Protein AF-A0A3D5LFC0-F1 (afdb_monomer_lite)

Radius of gyration: 18.24 Å; chains: 1; bounding box: 42×55×57 Å

pLDDT: mean 97.04, std 3.12, range [63.59, 98.81]

Secondary structure (DSSP, 8-state):
--HHHHHHHHHSS-GGGS-HHHHHHHHHHHHHHHHHTTB---SSS-EEEE-S-------HHHHHHHTT-HHHHHHHHHHTT--HHHHHTTSPPP----SHHHHHHHHHHHHHHHTT--EEEEEE--SS-S-EEEEETTEEEEE------SSSS-EE-S---EEEETTEEEE-EEEEEEEE-TTS-EEEEEEEE-

Foldseek 3Di:
DDLQVLLCVQPVDGLLPDDLQSSLLSLLVVLVVLQVVQADLDDPDEAEAEDQFAQQWQCSQVSCQLQVNNVVVQVVNVVSVHHPVVSSVVAFTQLGHDDPRNHVLNVVLQVCQQVQHRYEYEYARDQFHPFDWDDDPNDTDTHGRGRDDPRHQKDWDPDWDWDDDPPDIDIKTWIWGWRRHRPHGIHIHIHIDD

Sequence (194 aa):
MNLQEIVTKRTGKAISQCSNKELYFSLLEMTKGMAEEKVSNEGKRKLYYISAEFLIGKLLSNNLINLGIYEDVKKLLADNGKSLAEIEEVEPEPSLGNGGLGRLAACFLDSIATLGLNGDGVGLNYHYGLFKQVFENNLQHETPNPWIEKESWLTKTDRAYTIQFGGFNLQSRMYDIDVLGYNNRTTKLHLFDV

Structure (mmCIF, N/CA/C/O backbone):
data_AF-A0A3D5LFC0-F1
#
_entry.id   AF-A0A3D5LFC0-F1
#
loop_
_atom_site.group_PDB
_atom_site.id
_atom_site.type_symbol
_atom_site.label_atom_id
_atom_site.label_alt_id
_atom_site.label_comp_id
_atom_site.label_asym_id
_atom_site.label_entity_id
_atom_site.label_seq_id
_atom_site.pdbx_PDB_ins_code
_atom_site.Cartn_x
_atom_site.Cartn_y
_atom_site.Cartn_z
_atom_site.occupancy
_atom_site.B_iso_or_equiv
_atom_site.auth_seq_id
_atom_site.auth_comp_id
_atom_site.auth_asym_id
_atom_site.auth_atom_id
_atom_site.pdbx_PDB_model_num
ATOM 1 N N . MET A 1 1 ? -11.362 13.660 8.645 1.00 63.59 1 MET A N 1
ATOM 2 C CA . MET A 1 1 ? -12.429 12.630 8.602 1.00 63.59 1 MET A CA 1
ATOM 3 C C . MET A 1 1 ? -12.504 11.919 9.948 1.00 63.59 1 MET A C 1
ATOM 5 O O . MET A 1 1 ? -11.454 11.677 10.525 1.00 63.59 1 MET A O 1
ATOM 9 N N . ASN A 1 2 ? -13.699 11.611 10.461 1.00 87.88 2 ASN A N 1
ATOM 10 C CA . ASN A 1 2 ? -13.881 10.908 11.739 1.00 87.88 2 ASN A CA 1
ATOM 11 C C . ASN A 1 2 ? -14.071 9.395 11.501 1.00 87.88 2 ASN A C 1
ATOM 13 O O . ASN A 1 2 ? -14.992 9.000 10.783 1.00 87.88 2 ASN A O 1
ATOM 17 N N . LEU A 1 3 ? -13.233 8.545 12.110 1.00 93.75 3 LEU A N 1
ATOM 18 C CA . LEU A 1 3 ? -13.311 7.081 11.967 1.00 93.75 3 LEU A CA 1
ATOM 19 C C . LEU A 1 3 ? -14.699 6.532 12.330 1.00 93.75 3 LEU A C 1
ATOM 21 O O . LEU A 1 3 ? -15.207 5.646 11.646 1.00 93.75 3 LEU A O 1
ATOM 25 N N . GLN A 1 4 ? -15.341 7.081 13.365 1.00 93.94 4 GLN A N 1
ATOM 26 C CA . GLN A 1 4 ? -16.667 6.645 13.810 1.00 93.94 4 GLN A CA 1
ATOM 27 C C . GLN A 1 4 ? -17.731 6.835 12.719 1.00 93.94 4 GLN A C 1
ATOM 29 O O . GLN A 1 4 ? -18.586 5.967 12.526 1.00 93.94 4 GLN A O 1
ATOM 34 N N . GLU A 1 5 ? -17.679 7.952 11.991 1.00 95.06 5 GLU A N 1
ATOM 35 C CA . GLU A 1 5 ? -18.613 8.253 10.901 1.00 95.06 5 GLU A CA 1
ATOM 36 C C . GLU A 1 5 ? -18.419 7.283 9.735 1.00 95.06 5 GLU A C 1
ATOM 38 O O . GLU A 1 5 ? -19.396 6.746 9.215 1.00 95.06 5 GLU A O 1
ATOM 43 N N . ILE A 1 6 ? -17.163 7.001 9.371 1.00 96.81 6 ILE A N 1
ATOM 44 C CA . ILE A 1 6 ? -16.824 6.057 8.297 1.00 96.81 6 ILE A CA 1
ATOM 45 C C . ILE A 1 6 ? -17.288 4.647 8.661 1.00 96.81 6 ILE A C 1
ATOM 47 O O . ILE A 1 6 ? -17.971 4.004 7.864 1.00 96.81 6 ILE A O 1
ATOM 51 N N . VAL A 1 7 ? -16.994 4.185 9.879 1.00 97.69 7 VAL A N 1
ATOM 52 C CA . VAL A 1 7 ? -17.436 2.871 10.367 1.00 97.69 7 VAL A CA 1
ATOM 53 C C . VAL A 1 7 ? -18.959 2.768 10.323 1.00 97.69 7 VAL A C 1
ATOM 55 O O . VAL A 1 7 ? -19.495 1.801 9.777 1.00 97.69 7 VAL A O 1
ATOM 58 N N . THR A 1 8 ? -19.664 3.788 10.817 1.00 96.38 8 THR A N 1
ATOM 59 C CA . THR A 1 8 ? -21.134 3.814 10.829 1.00 96.38 8 THR A CA 1
ATOM 60 C C . THR A 1 8 ? -21.696 3.791 9.407 1.00 96.38 8 THR A C 1
ATOM 62 O O . THR A 1 8 ? -22.592 3.005 9.113 1.00 96.38 8 THR A O 1
ATOM 65 N N . LYS A 1 9 ? -21.139 4.592 8.493 1.00 96.94 9 LYS A N 1
ATOM 66 C CA . LYS A 1 9 ? -21.553 4.649 7.084 1.00 96.94 9 LYS A CA 1
ATOM 67 C C . LYS A 1 9 ? -21.328 3.323 6.351 1.00 96.94 9 LYS A C 1
ATOM 69 O O . LYS A 1 9 ? -22.171 2.926 5.553 1.00 96.94 9 LYS A O 1
ATOM 74 N N . ARG A 1 10 ? -20.203 2.647 6.603 1.00 96.12 10 ARG A N 1
ATOM 75 C CA . ARG A 1 10 ? -19.834 1.390 5.929 1.00 96.12 10 ARG A CA 1
ATOM 76 C C . ARG A 1 10 ? -20.586 0.176 6.469 1.00 96.12 10 ARG A C 1
ATOM 78 O O . ARG A 1 10 ? -20.892 -0.734 5.706 1.00 96.12 10 ARG A O 1
ATOM 85 N N . THR A 1 11 ? -20.838 0.136 7.776 1.00 96.69 11 THR A N 1
ATOM 86 C CA . THR A 1 11 ? -21.276 -1.093 8.465 1.00 96.69 11 THR A CA 1
ATOM 87 C C . THR A 1 11 ? -22.640 -0.980 9.138 1.00 96.69 11 THR A C 1
ATOM 89 O O . THR A 1 11 ? -23.257 -2.002 9.430 1.00 96.69 11 THR A O 1
ATOM 92 N N . GLY A 1 12 ? -23.103 0.239 9.429 1.00 97.12 12 GLY A N 1
ATOM 93 C CA . GLY A 1 12 ? -24.270 0.488 10.277 1.00 97.12 12 GLY A CA 1
ATOM 94 C C . GLY A 1 12 ? -24.067 0.141 11.759 1.00 97.12 12 GLY A C 1
ATOM 95 O O . GLY A 1 12 ? -25.042 0.119 12.506 1.00 97.12 12 GLY A O 1
ATOM 96 N N . LYS A 1 13 ? -22.835 -0.154 12.196 1.00 97.12 13 LYS A N 1
ATOM 97 C CA . LYS A 1 13 ? -22.500 -0.605 13.557 1.00 97.12 13 LYS A CA 1
ATOM 98 C C . LYS A 1 13 ? -21.649 0.426 14.300 1.00 97.12 13 LYS A C 1
ATOM 100 O O . LYS A 1 13 ? -20.980 1.258 13.691 1.00 97.12 13 LYS A O 1
ATOM 105 N N . ALA A 1 14 ? -21.615 0.320 15.629 1.00 97.00 14 ALA A N 1
ATOM 106 C CA . ALA A 1 14 ? -20.590 0.985 16.432 1.00 97.00 14 ALA A CA 1
ATOM 107 C C . ALA A 1 14 ? -19.227 0.277 16.287 1.00 97.00 14 ALA A C 1
ATOM 109 O O . ALA A 1 14 ? -19.177 -0.921 15.995 1.00 97.00 14 ALA A O 1
ATOM 110 N N . ILE A 1 15 ? -18.118 0.982 16.560 1.00 97.94 15 ILE A N 1
ATOM 111 C CA . ILE A 1 15 ? -16.754 0.418 16.492 1.00 97.94 15 ILE A CA 1
ATOM 112 C C . ILE A 1 15 ? -16.636 -0.860 17.334 1.00 97.94 15 ILE A C 1
ATOM 114 O O . ILE A 1 15 ? -16.124 -1.871 16.854 1.00 97.94 15 ILE A O 1
ATOM 118 N N . SER A 1 16 ? -17.172 -0.853 18.557 1.00 97.69 16 SER A N 1
ATOM 119 C CA . SER A 1 16 ? -17.132 -1.999 19.477 1.00 97.69 16 SER A CA 1
ATOM 120 C C . SER A 1 16 ? -17.785 -3.272 18.914 1.00 97.69 16 SER A C 1
ATOM 122 O O . SER A 1 16 ? -17.364 -4.386 19.234 1.00 97.69 16 SER A O 1
ATOM 124 N N . GLN A 1 17 ? -18.759 -3.127 18.013 1.00 98.06 17 GLN A N 1
ATOM 125 C CA . GLN A 1 17 ? -19.519 -4.224 17.404 1.00 98.06 17 GLN A CA 1
ATOM 126 C C . GLN A 1 17 ? -18.931 -4.718 16.072 1.00 98.06 17 GLN A C 1
ATOM 128 O O . GLN A 1 17 ? -19.398 -5.721 15.532 1.00 98.06 17 GLN A O 1
ATOM 133 N N . CYS A 1 18 ? -17.931 -4.027 15.522 1.00 98.44 18 CYS A N 1
ATOM 134 C CA . CYS A 1 18 ? -17.315 -4.393 14.250 1.00 98.44 18 CYS A CA 1
ATOM 135 C C . CYS A 1 18 ? -16.276 -5.508 14.416 1.00 98.44 18 CYS A C 1
ATOM 137 O O . CYS A 1 18 ? -15.568 -5.591 15.421 1.00 98.44 18 CYS A O 1
ATOM 139 N N . SER A 1 19 ? -16.146 -6.355 13.402 1.00 98.50 19 SER A N 1
ATOM 140 C CA . SER A 1 19 ? -15.014 -7.271 13.254 1.00 98.50 19 SER A CA 1
ATOM 141 C C . SER A 1 19 ? -13.726 -6.512 12.911 1.00 98.50 19 SER A C 1
ATOM 143 O O . SER A 1 19 ? -13.773 -5.408 12.363 1.00 98.50 19 SER A O 1
ATOM 145 N N . ASN A 1 20 ? -12.564 -7.128 13.153 1.00 98.50 20 ASN A N 1
ATOM 146 C CA . ASN A 1 20 ? -11.274 -6.535 12.777 1.00 98.50 20 ASN A CA 1
ATOM 147 C C . ASN A 1 20 ? -11.197 -6.255 11.268 1.00 98.50 20 ASN A C 1
ATOM 149 O O . ASN A 1 20 ? -10.654 -5.235 10.860 1.00 98.50 20 ASN A O 1
ATOM 153 N N . LYS A 1 21 ? -11.828 -7.099 10.438 1.00 98.06 21 LYS A N 1
ATOM 154 C CA . LYS A 1 21 ? -11.896 -6.909 8.983 1.00 98.06 21 LYS A CA 1
ATOM 155 C C . LYS A 1 21 ? -12.728 -5.692 8.574 1.00 98.06 21 LYS A C 1
ATOM 157 O O . LYS A 1 21 ? -12.312 -4.930 7.707 1.00 98.06 21 LYS A O 1
ATOM 162 N N . GLU A 1 22 ? -13.879 -5.473 9.207 1.00 98.38 22 GLU A N 1
ATOM 163 C CA . GLU A 1 22 ? -14.697 -4.273 8.969 1.00 98.38 22 GLU A CA 1
ATOM 164 C C . GLU A 1 22 ? -13.957 -2.989 9.377 1.00 98.38 22 GLU A C 1
ATOM 166 O O . GLU A 1 22 ? -14.025 -1.977 8.673 1.00 98.38 22 GLU A O 1
ATOM 171 N N . LEU A 1 23 ? -13.215 -3.039 10.487 1.00 98.56 23 LEU A N 1
ATOM 172 C CA . LEU A 1 23 ? -12.410 -1.916 10.963 1.00 98.56 23 LEU A CA 1
ATOM 173 C C . LEU A 1 23 ? -11.201 -1.655 10.063 1.00 98.56 23 LEU A C 1
ATOM 175 O O . LEU A 1 23 ? -10.960 -0.498 9.731 1.00 98.56 23 LEU A O 1
ATOM 179 N N . TYR A 1 24 ? -10.508 -2.698 9.596 1.00 98.62 24 TYR A N 1
ATOM 180 C CA . TYR A 1 24 ? -9.408 -2.577 8.637 1.00 98.62 24 TYR A CA 1
ATOM 181 C C . TYR A 1 24 ? -9.845 -1.812 7.385 1.00 98.62 24 TYR A C 1
ATOM 183 O O . TYR A 1 24 ? -9.229 -0.810 7.032 1.00 98.62 24 TYR A O 1
ATOM 191 N N . PHE A 1 25 ? -10.958 -2.200 6.754 1.00 98.25 25 PHE A N 1
ATOM 192 C CA . PHE A 1 25 ? -11.418 -1.499 5.552 1.00 98.25 25 PHE A CA 1
ATOM 193 C C . PHE A 1 25 ? -11.943 -0.085 5.828 1.00 98.25 25 PHE A C 1
ATOM 195 O O . PHE A 1 25 ? -11.847 0.787 4.966 1.00 98.25 25 PHE A O 1
ATOM 202 N N . SER A 1 26 ? -12.472 0.170 7.027 1.00 98.38 26 SER A N 1
ATOM 203 C CA . SER A 1 26 ? -12.861 1.526 7.434 1.00 98.38 26 SER A CA 1
ATOM 204 C C . SER A 1 26 ? -11.637 2.427 7.626 1.00 98.38 26 SER A C 1
ATOM 206 O O . SER A 1 26 ? -11.642 3.579 7.195 1.00 98.38 26 SER A O 1
ATOM 208 N N . LEU A 1 27 ? -10.563 1.893 8.214 1.00 98.44 27 LEU A N 1
ATOM 209 C CA . LEU A 1 27 ? -9.278 2.578 8.334 1.00 98.44 27 LEU A CA 1
ATOM 210 C C . LEU A 1 27 ? -8.610 2.779 6.972 1.00 98.44 27 LEU A C 1
ATOM 212 O O . LEU A 1 27 ? -8.057 3.849 6.734 1.00 98.44 27 LEU A O 1
ATOM 216 N N . LEU A 1 28 ? -8.696 1.797 6.072 1.00 98.25 28 LEU A N 1
ATOM 217 C CA . LEU A 1 28 ? -8.216 1.904 4.695 1.00 98.25 28 LEU A CA 1
ATOM 218 C C . LEU A 1 28 ? -8.900 3.071 3.968 1.00 98.25 28 LEU A C 1
ATOM 220 O O . LEU A 1 28 ? -8.210 3.926 3.419 1.00 98.25 28 LEU A O 1
ATOM 224 N N . GLU A 1 29 ? -10.238 3.153 4.005 1.00 97.62 29 GLU A N 1
ATOM 225 C CA . GLU A 1 29 ? -10.990 4.264 3.397 1.00 97.62 29 GLU A CA 1
ATOM 226 C C . GLU A 1 29 ? -10.587 5.613 4.000 1.00 97.62 29 GLU A C 1
ATOM 228 O O . GLU A 1 29 ? -10.265 6.545 3.262 1.00 97.62 29 GLU A O 1
ATOM 233 N N . MET A 1 30 ? -10.551 5.707 5.334 1.00 97.94 30 MET A N 1
ATOM 234 C CA . MET A 1 30 ? -10.161 6.932 6.035 1.00 97.94 30 MET A CA 1
ATOM 235 C C . MET A 1 30 ? -8.760 7.393 5.631 1.00 97.94 30 MET A C 1
ATOM 237 O O . MET A 1 30 ? -8.556 8.558 5.293 1.00 97.94 30 MET A O 1
ATOM 241 N N . THR A 1 31 ? -7.802 6.468 5.653 1.00 97.81 31 THR A N 1
ATOM 242 C CA . THR A 1 31 ? -6.393 6.755 5.387 1.00 97.81 31 THR A CA 1
ATOM 243 C C . THR A 1 31 ? -6.192 7.173 3.936 1.00 97.81 31 THR A C 1
ATOM 245 O O . THR A 1 31 ? -5.515 8.168 3.695 1.00 97.81 31 THR A O 1
ATOM 248 N N . LYS A 1 32 ? -6.828 6.491 2.969 1.00 97.69 32 LYS A N 1
ATOM 249 C CA . LYS A 1 32 ? -6.785 6.893 1.551 1.00 97.69 32 LYS A CA 1
ATOM 250 C C . LYS A 1 32 ? -7.410 8.272 1.331 1.00 97.69 32 LYS A C 1
ATOM 252 O O . LYS A 1 32 ? -6.843 9.080 0.605 1.00 97.69 32 LYS A O 1
ATOM 257 N N . GLY A 1 33 ? -8.530 8.574 1.992 1.00 97.00 33 GLY A N 1
ATOM 258 C CA . GLY A 1 33 ? -9.153 9.900 1.927 1.00 97.00 33 GLY A CA 1
ATOM 259 C C . GLY A 1 33 ? -8.219 11.010 2.417 1.00 97.00 33 GLY A C 1
ATOM 260 O O . GLY A 1 33 ? -8.023 12.005 1.726 1.00 97.00 33 GLY A O 1
ATOM 261 N N . MET A 1 34 ? -7.580 10.808 3.572 1.00 97.06 34 MET A N 1
ATOM 262 C CA . MET A 1 34 ? -6.622 11.769 4.136 1.00 97.06 34 MET A CA 1
ATOM 263 C C . MET A 1 34 ? -5.326 11.879 3.320 1.00 97.06 34 MET A C 1
ATOM 265 O O . MET A 1 34 ? -4.736 12.956 3.244 1.00 97.06 34 MET A O 1
ATOM 269 N N . ALA A 1 35 ? -4.873 10.778 2.716 1.00 97.00 35 ALA A N 1
ATOM 270 C CA . ALA A 1 35 ? -3.715 10.771 1.829 1.00 97.00 35 ALA A CA 1
ATOM 271 C C . ALA A 1 35 ? -3.969 11.607 0.570 1.00 97.00 35 ALA A C 1
ATOM 273 O O . ALA A 1 35 ? -3.109 12.406 0.194 1.00 97.00 35 ALA A O 1
ATOM 274 N N . GLU A 1 36 ? -5.148 11.463 -0.042 1.00 95.94 36 GLU A N 1
ATOM 275 C CA . GLU A 1 36 ? -5.529 12.177 -1.263 1.00 95.94 36 GLU A CA 1
ATOM 276 C C . GLU A 1 36 ? -5.590 13.699 -1.049 1.00 95.94 36 GLU A C 1
ATOM 278 O O . GLU A 1 36 ? -5.093 14.455 -1.881 1.00 95.94 36 GLU A O 1
ATOM 283 N N . GLU A 1 37 ? -6.080 14.164 0.107 1.00 95.81 37 GLU A N 1
ATOM 284 C CA . GLU A 1 37 ? -6.080 15.593 0.482 1.00 95.81 37 GLU A CA 1
ATOM 285 C C . GLU A 1 37 ? -4.669 16.213 0.529 1.00 95.81 37 GLU A C 1
ATOM 287 O O . GLU A 1 37 ? -4.514 17.432 0.428 1.00 95.81 37 GLU A O 1
ATOM 292 N N . LYS A 1 38 ? -3.631 15.383 0.683 1.00 96.12 38 LYS A N 1
ATOM 293 C CA . LYS A 1 38 ? -2.222 15.791 0.780 1.00 96.12 38 LYS A CA 1
ATOM 294 C C . LYS A 1 38 ? -1.427 15.556 -0.505 1.00 96.12 38 LYS A C 1
ATOM 296 O O . LYS A 1 38 ? -0.223 15.829 -0.525 1.00 96.12 38 LYS A O 1
ATOM 301 N N . VAL A 1 39 ? -2.050 15.061 -1.575 1.00 95.62 39 VAL A N 1
ATOM 302 C CA . VAL A 1 39 ? -1.365 14.845 -2.856 1.00 95.62 39 VAL A CA 1
ATOM 303 C C . VAL A 1 39 ? -0.905 16.181 -3.432 1.00 95.62 39 VAL A C 1
ATOM 305 O O . VAL A 1 39 ? -1.693 17.103 -3.625 1.00 95.62 39 VAL A O 1
ATOM 308 N N . SER A 1 40 ? 0.388 16.287 -3.743 1.00 91.19 40 SER A N 1
ATOM 309 C CA . SER A 1 40 ? 0.960 17.496 -4.339 1.00 91.19 40 SER A CA 1
ATOM 310 C C . SER A 1 40 ? 1.984 17.162 -5.416 1.00 91.19 40 SER A C 1
ATOM 312 O O . SER A 1 40 ? 2.947 16.437 -5.185 1.00 91.19 40 SER A O 1
ATOM 314 N N . ASN A 1 41 ? 1.798 17.765 -6.593 1.00 86.62 41 ASN A N 1
ATOM 315 C CA . ASN A 1 41 ? 2.745 17.726 -7.711 1.00 86.62 41 ASN A CA 1
ATOM 316 C C . ASN A 1 41 ? 3.552 19.033 -7.831 1.00 86.62 41 ASN A C 1
ATOM 318 O O . ASN A 1 41 ? 4.131 19.314 -8.883 1.00 86.62 41 ASN A O 1
ATOM 322 N N . GLU A 1 42 ? 3.569 19.866 -6.787 1.00 87.69 42 GLU A N 1
ATOM 323 C CA . GLU A 1 42 ? 4.295 21.133 -6.806 1.00 87.69 42 GLU A CA 1
ATOM 324 C C . GLU A 1 42 ? 5.807 20.910 -6.915 1.00 87.69 42 GLU A C 1
ATOM 326 O O . GLU A 1 42 ? 6.413 20.212 -6.100 1.00 87.69 42 GLU A O 1
ATOM 331 N N . GLY A 1 43 ? 6.420 21.543 -7.915 1.00 87.81 43 GLY A N 1
ATOM 332 C CA . GLY A 1 43 ? 7.857 21.514 -8.177 1.00 87.81 43 GLY A CA 1
ATOM 333 C C . GLY A 1 43 ? 8.146 21.475 -9.677 1.00 87.81 43 GLY A C 1
ATOM 334 O O . GLY A 1 43 ? 7.555 20.685 -10.405 1.00 87.81 43 GLY A O 1
ATOM 335 N N . LYS A 1 44 ? 9.073 22.315 -10.158 1.00 88.44 44 LYS A N 1
ATOM 336 C CA . LYS A 1 44 ? 9.347 22.491 -11.601 1.00 88.44 44 LYS A CA 1
ATOM 337 C C . LYS A 1 44 ? 9.887 21.231 -12.295 1.00 88.44 44 LYS A C 1
ATOM 339 O O . LYS A 1 44 ? 9.697 21.065 -13.497 1.00 88.44 44 LYS A O 1
ATOM 344 N N . ARG A 1 45 ? 10.604 20.374 -11.567 1.00 94.81 45 ARG A N 1
ATOM 345 C CA . ARG A 1 45 ? 11.192 19.130 -12.077 1.00 94.81 45 ARG A CA 1
ATOM 346 C C . ARG A 1 45 ? 10.667 17.972 -11.245 1.00 94.81 45 ARG A C 1
ATOM 348 O O . ARG A 1 45 ? 10.798 18.010 -10.026 1.00 94.81 45 ARG A O 1
ATOM 355 N N . LYS A 1 46 ? 10.122 16.963 -11.921 1.00 96.56 46 LYS A N 1
ATOM 356 C CA . LYS A 1 46 ? 9.637 15.736 -11.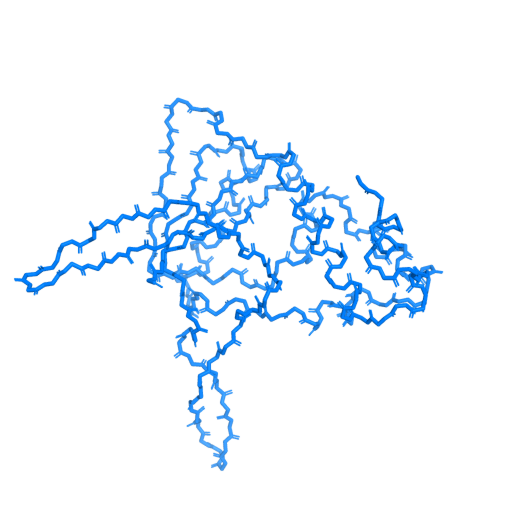297 1.00 96.56 46 LYS A CA 1
ATOM 357 C C . LYS A 1 46 ? 10.685 14.631 -11.402 1.00 96.56 46 LYS A C 1
ATOM 359 O O . LYS A 1 46 ? 11.237 14.409 -12.480 1.00 96.56 46 LYS A O 1
ATOM 364 N N . LEU A 1 47 ? 10.974 13.984 -10.280 1.00 96.69 47 LEU A N 1
ATOM 365 C CA . LEU A 1 47 ? 11.798 12.782 -10.205 1.00 96.69 47 LEU A CA 1
ATOM 366 C C . LEU A 1 47 ? 10.926 11.553 -10.495 1.00 96.69 47 LEU A C 1
ATOM 368 O O . LEU A 1 47 ? 9.821 11.445 -9.975 1.00 96.69 47 LEU A O 1
ATOM 372 N N . TYR A 1 48 ? 11.442 10.620 -11.289 1.00 98.12 48 TYR A N 1
ATOM 373 C CA . TYR A 1 48 ? 10.832 9.305 -11.477 1.00 98.12 48 TYR A CA 1
ATOM 374 C C . TYR A 1 48 ? 11.847 8.247 -11.059 1.00 98.12 48 TYR A C 1
ATOM 376 O O . TYR A 1 48 ? 12.871 8.076 -11.723 1.00 98.12 48 TYR A O 1
ATOM 384 N N . TYR A 1 49 ? 11.586 7.574 -9.939 1.00 98.50 49 TYR A N 1
ATOM 385 C CA . TYR A 1 49 ? 12.419 6.481 -9.452 1.00 98.50 49 TYR A CA 1
ATOM 386 C C . TYR A 1 49 ? 11.888 5.157 -10.000 1.00 98.50 49 TYR A C 1
ATOM 388 O O . TYR A 1 49 ? 10.871 4.643 -9.538 1.00 98.50 49 TYR A O 1
ATOM 396 N N . ILE A 1 50 ? 12.564 4.622 -11.013 1.00 98.75 50 ILE A N 1
ATOM 397 C CA . ILE A 1 50 ? 12.159 3.383 -11.679 1.00 98.75 50 ILE A CA 1
ATOM 398 C C . ILE A 1 50 ? 12.910 2.218 -11.035 1.00 98.75 50 ILE A C 1
ATOM 400 O O . ILE A 1 50 ? 14.141 2.208 -11.033 1.00 98.75 50 ILE A O 1
ATOM 404 N N . SER A 1 51 ? 12.177 1.235 -10.514 1.00 98.62 51 SER A N 1
ATOM 405 C CA . SER A 1 51 ? 12.747 0.014 -9.937 1.00 98.62 51 SER A CA 1
ATOM 406 C C . SER A 1 51 ? 11.968 -1.213 -10.391 1.00 98.62 51 SER A C 1
ATOM 408 O O . SER A 1 51 ? 10.753 -1.164 -10.581 1.00 98.62 51 SER A O 1
ATOM 410 N N . ALA A 1 52 ? 12.674 -2.334 -10.536 1.00 98.12 52 ALA A N 1
ATOM 411 C CA . ALA A 1 52 ? 12.054 -3.626 -10.805 1.00 98.12 52 ALA A CA 1
ATOM 412 C C . ALA A 1 52 ? 11.336 -4.198 -9.572 1.00 98.12 52 ALA A C 1
ATOM 414 O O . ALA A 1 52 ? 10.503 -5.081 -9.729 1.00 98.12 52 ALA A O 1
ATOM 415 N N . GLU A 1 53 ? 11.637 -3.710 -8.367 1.00 97.75 53 GLU A N 1
ATOM 416 C CA . GLU A 1 53 ? 11.020 -4.154 -7.115 1.00 97.75 53 GLU A CA 1
ATOM 417 C C . GLU A 1 53 ? 10.847 -3.006 -6.110 1.00 97.75 53 GLU A C 1
ATOM 419 O O . GLU A 1 53 ? 11.662 -2.081 -6.055 1.00 97.75 53 GLU A O 1
ATOM 424 N N . PHE A 1 54 ? 9.803 -3.104 -5.285 1.00 98.62 54 PHE A N 1
ATOM 425 C CA . PHE A 1 54 ? 9.510 -2.217 -4.159 1.00 98.62 54 PHE A CA 1
ATOM 426 C C . PHE A 1 54 ? 9.028 -3.047 -2.962 1.00 98.62 54 PHE A C 1
ATOM 428 O O . PHE A 1 54 ? 7.873 -3.457 -2.899 1.00 98.62 54 PHE A O 1
ATOM 435 N N . LEU A 1 55 ? 9.901 -3.282 -1.982 1.00 98.00 55 LEU A N 1
ATOM 436 C CA . LEU A 1 55 ? 9.555 -4.023 -0.764 1.00 98.00 55 LEU A CA 1
ATOM 437 C C . LEU A 1 55 ? 8.955 -3.061 0.272 1.00 98.00 55 LEU A C 1
ATOM 439 O O . LEU A 1 55 ? 9.631 -2.636 1.213 1.00 98.00 55 LEU A O 1
ATOM 443 N N . ILE A 1 56 ? 7.704 -2.651 0.043 1.00 96.94 56 ILE A N 1
ATOM 444 C CA . ILE A 1 56 ? 7.042 -1.580 0.808 1.00 96.94 56 ILE A CA 1
ATOM 445 C C . ILE A 1 56 ? 6.545 -2.023 2.190 1.00 96.94 56 ILE A C 1
ATOM 447 O O . ILE A 1 56 ? 6.593 -1.217 3.119 1.00 96.94 56 ILE A O 1
ATOM 451 N N . GLY A 1 57 ? 6.198 -3.303 2.364 1.00 96.50 57 GLY A N 1
ATOM 452 C CA . GLY A 1 57 ? 5.618 -3.828 3.604 1.00 96.50 57 GLY A CA 1
ATOM 453 C C . GLY A 1 57 ? 4.151 -3.421 3.796 1.00 96.50 57 GLY A C 1
ATOM 454 O O . GLY A 1 57 ? 3.570 -2.748 2.942 1.00 96.50 57 GLY A O 1
ATOM 455 N N . LYS A 1 58 ? 3.545 -3.828 4.921 1.00 97.88 58 LYS A N 1
ATOM 456 C CA . LYS A 1 58 ? 2.213 -3.349 5.335 1.00 97.88 58 LYS A CA 1
ATOM 457 C C . LYS A 1 58 ? 2.213 -1.818 5.455 1.00 97.88 58 LYS A C 1
ATOM 459 O O . LYS A 1 58 ? 3.173 -1.223 5.946 1.00 97.88 58 LYS A O 1
ATOM 464 N N . LEU A 1 59 ? 1.134 -1.180 5.015 1.00 98.31 59 LEU A N 1
ATOM 465 C CA . LEU A 1 59 ? 1.037 0.268 4.856 1.00 98.31 59 LEU A CA 1
ATOM 466 C C . LEU A 1 59 ? 0.181 0.941 5.930 1.00 98.31 59 LEU A C 1
ATOM 468 O O . LEU A 1 59 ? 0.392 2.127 6.175 1.00 98.31 59 LEU A O 1
ATOM 472 N N . LEU A 1 60 ? -0.755 0.241 6.589 1.00 98.50 60 LEU A N 1
ATOM 473 C CA . LEU A 1 60 ? -1.704 0.880 7.511 1.00 98.50 60 LEU A CA 1
ATOM 474 C C . LEU A 1 60 ? -0.997 1.675 8.613 1.00 98.50 60 LEU A C 1
ATOM 476 O O . LEU A 1 60 ? -1.199 2.884 8.725 1.00 98.50 60 LEU A O 1
ATOM 480 N N . SER A 1 61 ? -0.143 1.023 9.402 1.00 98.06 61 SER A N 1
ATOM 481 C CA . SER A 1 61 ? 0.552 1.664 10.524 1.00 98.06 61 SER A CA 1
ATOM 482 C C . SER A 1 61 ? 1.453 2.796 10.046 1.00 98.06 61 SER A C 1
ATOM 484 O O . SER A 1 61 ? 1.417 3.889 10.606 1.00 98.06 61 SER A O 1
ATOM 486 N N . ASN A 1 62 ? 2.217 2.554 8.975 1.00 98.19 62 ASN A N 1
ATOM 487 C CA . ASN A 1 62 ? 3.126 3.542 8.402 1.00 98.19 62 ASN A CA 1
ATOM 488 C C . ASN A 1 62 ? 2.370 4.803 7.964 1.00 98.19 62 ASN A C 1
ATOM 490 O O . ASN A 1 62 ? 2.768 5.920 8.286 1.00 98.19 62 ASN A O 1
ATOM 494 N N . ASN A 1 63 ? 1.229 4.629 7.302 1.00 98.50 63 ASN A N 1
ATOM 495 C CA . ASN A 1 63 ? 0.412 5.739 6.835 1.00 98.50 63 ASN A CA 1
ATOM 496 C C . ASN A 1 63 ? -0.239 6.496 7.998 1.00 98.50 63 ASN A C 1
ATOM 498 O O . ASN A 1 63 ? -0.219 7.723 8.004 1.00 98.50 63 ASN A O 1
ATOM 502 N N . LEU A 1 64 ? -0.760 5.799 9.013 1.00 98.44 64 LEU A N 1
ATOM 503 C CA . LEU A 1 64 ? -1.295 6.441 10.219 1.00 98.44 64 LEU A CA 1
ATOM 504 C C . LEU A 1 64 ? -0.220 7.253 10.966 1.00 98.44 64 LEU A C 1
ATOM 506 O O . LEU A 1 64 ? -0.515 8.339 11.469 1.00 98.44 64 LEU A O 1
ATOM 510 N N . ILE A 1 65 ? 1.021 6.753 11.017 1.00 98.50 65 ILE A N 1
ATOM 511 C CA . ILE A 1 65 ? 2.175 7.461 11.594 1.00 98.50 65 ILE A CA 1
ATOM 512 C C . ILE A 1 65 ? 2.515 8.698 10.760 1.00 98.50 65 ILE A C 1
ATOM 514 O O . ILE A 1 65 ? 2.625 9.789 11.315 1.00 98.50 65 ILE A O 1
ATOM 518 N N . ASN A 1 66 ? 2.621 8.562 9.436 1.00 98.38 66 ASN A N 1
ATOM 519 C CA . ASN A 1 66 ? 2.959 9.678 8.549 1.00 98.38 66 ASN A CA 1
ATOM 520 C C . ASN A 1 66 ? 1.857 10.751 8.492 1.00 98.38 66 ASN A C 1
ATOM 522 O O . ASN A 1 66 ? 2.156 11.924 8.276 1.00 98.38 66 ASN A O 1
ATOM 526 N N . LEU A 1 67 ? 0.602 10.384 8.764 1.00 97.56 67 LEU A N 1
ATOM 527 C CA . LEU A 1 67 ? -0.508 11.322 8.969 1.00 97.56 67 LEU A CA 1
ATOM 528 C C . LEU A 1 67 ? -0.532 11.962 10.366 1.00 97.56 67 LEU A C 1
ATOM 530 O O . LEU A 1 67 ? -1.301 12.898 10.573 1.00 97.56 67 LEU A O 1
ATOM 534 N N . GLY A 1 68 ? 0.258 11.460 11.318 1.00 97.31 68 GLY A N 1
ATOM 535 C CA . GLY A 1 68 ? 0.288 11.951 12.696 1.00 97.31 68 GLY A CA 1
ATOM 536 C C . GLY A 1 68 ? -0.914 11.535 13.551 1.00 97.31 68 GLY A C 1
ATOM 537 O O . GLY A 1 68 ? -1.160 12.160 14.575 1.00 97.31 68 GLY A O 1
ATOM 538 N N . ILE A 1 69 ? -1.662 10.498 13.154 1.00 97.12 69 ILE A N 1
ATOM 539 C CA . ILE A 1 69 ? -2.925 10.083 13.804 1.00 97.12 69 ILE A CA 1
ATOM 540 C C . ILE A 1 69 ? -2.878 8.677 14.419 1.00 97.12 69 ILE A C 1
ATOM 542 O O . ILE A 1 69 ? -3.897 8.179 14.895 1.00 97.12 69 ILE A O 1
ATOM 546 N N . TYR A 1 70 ? -1.720 8.010 14.394 1.00 98.25 70 TYR A N 1
ATOM 547 C CA . TYR A 1 70 ? -1.576 6.634 14.882 1.00 98.25 70 TYR A CA 1
ATOM 548 C C . TYR A 1 70 ? -2.051 6.467 16.333 1.00 98.25 70 TYR A C 1
ATOM 550 O O . TYR A 1 70 ? -2.882 5.602 16.611 1.00 98.25 70 TYR A O 1
ATOM 558 N N . GLU A 1 71 ? -1.581 7.322 17.246 1.00 98.12 71 GLU A N 1
ATOM 559 C CA . GLU A 1 71 ? -1.943 7.233 18.667 1.00 98.12 71 GLU A CA 1
ATOM 560 C C . GLU A 1 71 ? -3.422 7.563 18.917 1.00 98.12 71 GLU A C 1
ATOM 562 O O . GLU A 1 71 ? -4.073 6.886 19.714 1.00 98.12 71 GLU A O 1
ATOM 567 N N . ASP A 1 72 ? -3.991 8.528 18.187 1.00 97.44 72 ASP A N 1
ATOM 568 C CA . ASP A 1 72 ? -5.411 8.884 18.299 1.00 97.44 72 ASP A CA 1
ATOM 569 C C . ASP A 1 72 ? -6.316 7.728 17.859 1.00 97.44 72 ASP A C 1
ATOM 571 O O . ASP A 1 72 ? -7.269 7.365 18.555 1.00 97.44 72 ASP A O 1
ATOM 575 N N . VAL A 1 73 ? -5.990 7.102 16.724 1.00 98.19 73 VAL A N 1
ATOM 576 C CA . VAL A 1 73 ? -6.711 5.933 16.203 1.00 98.19 73 VAL A CA 1
ATOM 577 C C . VAL A 1 73 ? -6.581 4.751 17.156 1.00 98.19 73 VAL A C 1
ATOM 579 O O . VAL A 1 73 ? -7.581 4.114 17.492 1.00 98.19 73 VAL A O 1
ATOM 582 N N . LYS A 1 74 ? -5.364 4.471 17.632 1.00 98.50 74 LYS A N 1
ATOM 583 C CA . LYS A 1 74 ? -5.096 3.393 18.586 1.00 98.50 74 LYS A CA 1
ATOM 584 C C . LYS A 1 74 ? -5.889 3.579 19.877 1.00 98.50 74 LYS A C 1
ATOM 586 O O . LYS A 1 74 ? -6.513 2.626 20.342 1.00 98.50 74 LYS A O 1
ATOM 591 N N . LYS A 1 75 ? -5.915 4.798 20.425 1.00 98.38 75 LYS A N 1
ATOM 592 C CA . LYS A 1 75 ? -6.694 5.131 21.621 1.00 98.38 75 LYS A CA 1
ATOM 593 C C . LYS A 1 75 ? -8.194 4.963 21.380 1.00 98.38 75 LYS A C 1
ATOM 595 O O . LYS A 1 75 ? -8.855 4.309 22.178 1.00 98.38 75 LYS A O 1
ATOM 600 N N . LEU A 1 76 ? -8.727 5.493 20.278 1.00 97.94 76 LEU A N 1
ATOM 601 C CA . LEU A 1 76 ? -10.150 5.374 19.943 1.00 97.94 76 LEU A CA 1
ATOM 602 C C . LEU A 1 76 ? -10.594 3.908 19.824 1.00 97.94 76 LEU A C 1
ATOM 604 O O . LEU A 1 76 ? -11.665 3.539 20.308 1.00 97.94 76 LEU A O 1
ATOM 608 N N . LEU A 1 77 ? -9.776 3.068 19.190 1.00 98.44 77 LEU A N 1
ATOM 609 C CA . LEU A 1 77 ? -10.036 1.634 19.077 1.00 98.44 77 LEU A CA 1
ATOM 610 C C . LEU A 1 77 ? -9.998 0.956 20.453 1.00 98.44 77 LEU A C 1
ATOM 612 O O . LEU A 1 77 ? -10.925 0.214 20.783 1.00 98.44 77 LEU A O 1
ATOM 616 N N . ALA A 1 78 ? -8.997 1.265 21.282 1.00 98.44 78 ALA A N 1
ATOM 617 C CA . ALA A 1 78 ? -8.874 0.722 22.635 1.00 98.44 78 ALA A CA 1
ATOM 618 C C . ALA A 1 78 ? -10.055 1.115 23.538 1.00 98.44 78 ALA A C 1
ATOM 620 O O . ALA A 1 78 ? -10.612 0.254 24.219 1.00 98.44 78 ALA A O 1
ATOM 621 N N . ASP A 1 79 ? -10.508 2.372 23.470 1.00 98.25 79 ASP A N 1
ATOM 622 C CA . ASP A 1 79 ? -11.694 2.873 24.183 1.00 98.25 79 ASP A CA 1
ATOM 623 C C . ASP A 1 79 ? -12.982 2.119 23.772 1.00 98.25 79 ASP A C 1
ATOM 625 O O . ASP A 1 79 ? -13.964 2.094 24.512 1.00 98.25 79 ASP A O 1
ATOM 629 N N . ASN A 1 80 ? -12.973 1.453 22.610 1.00 98.06 80 ASN A N 1
ATOM 630 C CA . ASN A 1 80 ? -14.054 0.606 22.100 1.00 98.06 80 ASN A CA 1
ATOM 631 C C . ASN A 1 80 ? -13.763 -0.905 22.219 1.00 98.06 80 ASN A C 1
ATOM 633 O O . ASN A 1 80 ? -14.468 -1.717 21.611 1.00 98.06 80 ASN A O 1
ATOM 637 N N . GLY A 1 81 ? -12.738 -1.299 22.981 1.00 98.19 81 GLY A N 1
ATOM 638 C CA . GLY A 1 81 ? -12.368 -2.700 23.194 1.00 98.19 81 GLY A CA 1
ATOM 639 C C . GLY A 1 81 ? -11.762 -3.382 21.963 1.00 98.19 81 GLY A C 1
ATOM 640 O O . GLY A 1 81 ? -11.951 -4.583 21.778 1.00 98.19 81 GLY A O 1
ATOM 641 N N . LYS A 1 82 ? -11.081 -2.627 21.092 1.00 98.50 82 LYS A N 1
ATOM 642 C CA . LYS A 1 82 ? -10.418 -3.126 19.878 1.00 98.50 82 LYS A CA 1
ATOM 643 C C . LYS A 1 82 ? -8.910 -2.899 19.939 1.00 98.50 82 LYS A C 1
ATOM 645 O O . LYS A 1 82 ? -8.447 -1.871 20.423 1.00 98.50 82 LYS A O 1
ATOM 650 N N . SER A 1 83 ? -8.150 -3.847 19.397 1.00 98.44 83 SER A N 1
ATOM 651 C CA . SER A 1 83 ? -6.694 -3.757 19.270 1.00 98.44 83 SER A CA 1
ATOM 652 C C . SER A 1 83 ? -6.314 -3.348 17.849 1.00 98.44 83 SER A C 1
ATOM 654 O O . SER A 1 83 ? -6.635 -4.061 16.901 1.00 98.44 83 SER A O 1
ATOM 656 N N . LEU A 1 84 ? -5.605 -2.223 17.691 1.00 98.50 84 LEU A N 1
ATOM 657 C CA . LEU A 1 84 ? -5.075 -1.821 16.382 1.00 98.50 84 LEU A CA 1
ATOM 658 C C . LEU A 1 84 ? -4.116 -2.884 15.820 1.00 98.50 84 LEU A C 1
ATOM 660 O O . LEU A 1 84 ? -4.211 -3.205 14.643 1.00 98.50 84 LEU A O 1
ATOM 664 N N . ALA A 1 85 ? -3.295 -3.507 16.671 1.00 98.19 85 ALA A N 1
ATOM 665 C CA . ALA A 1 85 ? -2.369 -4.562 16.260 1.00 98.19 85 ALA A CA 1
ATOM 666 C C . ALA A 1 85 ? -3.088 -5.784 15.663 1.00 98.19 85 ALA A C 1
ATOM 668 O O . ALA A 1 85 ? -2.665 -6.330 14.653 1.00 98.19 85 ALA A O 1
ATOM 669 N N . GLU A 1 86 ? -4.226 -6.193 16.231 1.00 98.44 86 GLU A N 1
ATOM 670 C CA . GLU A 1 86 ? -5.009 -7.301 15.662 1.00 98.44 86 GLU A CA 1
ATOM 671 C C . GLU A 1 86 ? -5.707 -6.926 14.347 1.00 98.44 86 GLU A C 1
ATOM 673 O O . GLU A 1 86 ? -6.024 -7.796 13.536 1.00 98.44 86 GLU A O 1
ATOM 678 N N . ILE A 1 87 ? -5.986 -5.637 14.138 1.00 98.62 87 ILE A N 1
ATOM 679 C CA . ILE A 1 87 ? -6.563 -5.121 12.893 1.00 98.62 87 ILE A CA 1
ATOM 680 C C . ILE A 1 87 ? -5.489 -5.046 11.798 1.00 98.62 87 ILE A C 1
ATOM 682 O O . ILE A 1 87 ? -5.775 -5.377 10.651 1.00 98.62 87 ILE A O 1
ATOM 686 N N . GLU A 1 88 ? -4.253 -4.683 12.147 1.00 98.00 88 GLU A N 1
ATOM 687 C CA . GLU A 1 88 ? -3.084 -4.690 11.251 1.00 98.00 88 GLU A CA 1
ATOM 688 C C . GLU A 1 88 ? -2.761 -6.100 10.719 1.00 98.00 88 GLU A C 1
ATOM 690 O O . GLU A 1 88 ? -2.241 -6.253 9.613 1.00 98.00 88 GLU A O 1
ATOM 695 N N . GLU A 1 89 ? -3.121 -7.159 11.449 1.00 97.75 89 GLU A N 1
ATOM 696 C CA . GLU A 1 89 ? -2.981 -8.546 10.979 1.00 97.75 89 GLU A CA 1
ATOM 697 C C . GLU A 1 89 ? -3.974 -8.947 9.882 1.00 97.75 89 GLU A C 1
ATOM 699 O O . GLU A 1 89 ? -3.779 -9.964 9.219 1.00 97.75 89 GLU A O 1
ATOM 704 N N . VAL A 1 90 ? -5.008 -8.141 9.629 1.00 97.94 90 VAL A N 1
ATOM 705 C CA . VAL A 1 90 ? -5.902 -8.345 8.479 1.00 97.94 90 VAL A CA 1
ATOM 706 C C . VAL A 1 90 ? -5.232 -7.927 7.168 1.00 97.94 90 VAL A C 1
ATOM 708 O O . VAL A 1 90 ? -5.593 -8.441 6.110 1.00 97.94 90 VAL A O 1
ATOM 711 N N . GLU A 1 91 ? -4.283 -6.991 7.219 1.00 97.75 91 GLU A N 1
ATOM 712 C CA . GLU A 1 91 ? -3.646 -6.435 6.031 1.00 97.75 91 GL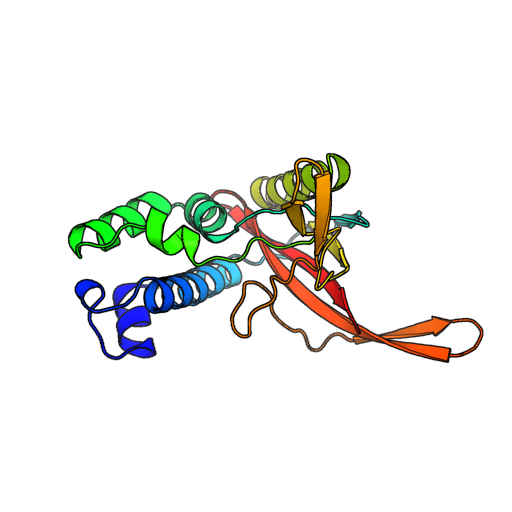U A CA 1
ATOM 713 C C . GLU A 1 91 ? -2.730 -7.463 5.345 1.00 97.75 91 GLU A C 1
ATOM 715 O O . GLU A 1 91 ? -1.753 -7.911 5.957 1.00 97.75 91 GLU A O 1
ATOM 720 N N . PRO A 1 92 ? -2.972 -7.801 4.064 1.00 95.19 92 PRO A N 1
ATOM 721 C CA . PRO A 1 92 ? -2.010 -8.570 3.291 1.00 95.19 92 PRO A CA 1
ATOM 722 C C . PRO A 1 92 ? -0.792 -7.700 2.965 1.00 95.19 92 PRO A C 1
ATOM 724 O O . PRO A 1 92 ? -0.924 -6.576 2.478 1.00 95.19 92 PRO A O 1
ATOM 727 N N . GLU A 1 93 ? 0.408 -8.227 3.200 1.00 96.44 93 GLU A N 1
ATOM 728 C CA . GLU A 1 93 ? 1.638 -7.522 2.841 1.00 96.44 93 GLU A CA 1
ATOM 729 C C . GLU A 1 93 ? 1.836 -7.509 1.311 1.00 96.44 93 GLU A C 1
ATOM 731 O O . GLU A 1 93 ? 1.845 -8.578 0.687 1.00 96.44 93 GLU A O 1
ATOM 736 N N . PRO A 1 94 ? 2.032 -6.332 0.681 1.00 97.56 94 PRO A N 1
ATOM 737 C CA . PRO A 1 94 ? 2.274 -6.244 -0.751 1.00 97.56 94 PRO A CA 1
ATOM 738 C C . PRO A 1 94 ? 3.516 -7.014 -1.195 1.00 97.56 94 PRO A C 1
ATOM 740 O O . PRO A 1 94 ? 4.648 -6.674 -0.847 1.00 97.56 94 PRO A O 1
ATOM 743 N N . SER A 1 95 ? 3.314 -8.023 -2.041 1.00 97.50 95 SER A N 1
ATOM 744 C CA . SER A 1 95 ? 4.393 -8.870 -2.559 1.00 97.50 95 SER A CA 1
ATOM 745 C C . SER A 1 95 ? 5.049 -8.236 -3.790 1.00 97.50 95 SER A C 1
ATOM 747 O O . SER A 1 95 ? 4.996 -8.774 -4.892 1.00 97.50 95 SER A O 1
ATOM 749 N N . LEU A 1 96 ? 5.631 -7.050 -3.600 1.00 97.75 96 LEU A N 1
ATOM 750 C CA . LEU A 1 96 ? 6.157 -6.184 -4.665 1.00 97.75 96 LEU A CA 1
ATOM 751 C C . LEU A 1 96 ? 7.691 -6.111 -4.718 1.00 97.75 96 LEU A C 1
ATOM 753 O O . LEU A 1 96 ? 8.253 -5.471 -5.609 1.00 97.75 96 LEU A O 1
ATOM 757 N N . GLY A 1 97 ? 8.384 -6.766 -3.789 1.00 96.00 97 GLY A N 1
ATOM 758 C CA . GLY A 1 97 ? 9.837 -6.854 -3.797 1.00 96.00 97 GLY A CA 1
ATOM 759 C C . GLY A 1 97 ? 10.365 -8.068 -3.055 1.00 96.00 97 GLY A C 1
ATOM 760 O O . GLY A 1 97 ? 9.596 -8.870 -2.533 1.00 96.00 97 GLY A O 1
ATOM 761 N N . ASN A 1 98 ? 11.685 -8.209 -3.054 1.00 94.00 98 ASN A N 1
ATOM 762 C CA . ASN A 1 98 ? 12.381 -9.365 -2.507 1.00 94.00 98 ASN A CA 1
ATOM 763 C C . ASN A 1 98 ? 13.454 -8.939 -1.502 1.00 94.00 98 ASN A C 1
ATOM 765 O O . ASN A 1 98 ? 13.445 -9.364 -0.351 1.00 94.00 98 ASN A O 1
ATOM 769 N N . GLY A 1 99 ? 14.387 -8.089 -1.937 1.00 94.06 99 GLY A N 1
ATOM 770 C CA . GLY A 1 99 ? 15.633 -7.868 -1.210 1.00 94.06 99 GLY A CA 1
ATOM 771 C C . GLY A 1 99 ? 15.945 -6.409 -0.901 1.00 94.06 99 GLY A C 1
ATOM 772 O O . GLY A 1 99 ? 15.086 -5.525 -0.875 1.00 94.06 99 GLY A O 1
ATOM 773 N N . GLY A 1 100 ? 17.237 -6.153 -0.681 1.00 96.38 100 GLY A N 1
ATOM 774 C CA . GLY A 1 100 ? 17.748 -4.829 -0.327 1.00 96.38 100 GLY A CA 1
ATOM 775 C C . GLY A 1 100 ? 17.486 -3.759 -1.389 1.00 96.38 100 GLY A C 1
ATOM 776 O O . GLY A 1 100 ? 17.264 -2.610 -1.026 1.00 96.38 100 GLY A O 1
ATOM 777 N N . LEU A 1 101 ? 17.443 -4.123 -2.677 1.00 97.12 101 LEU A N 1
ATOM 778 C CA . LEU A 1 101 ? 17.079 -3.191 -3.749 1.00 97.12 101 LEU A CA 1
ATOM 779 C C . LEU A 1 101 ? 15.639 -2.695 -3.571 1.00 97.12 101 LEU A C 1
ATOM 781 O O . LEU A 1 101 ? 15.409 -1.487 -3.528 1.00 97.12 101 LEU A O 1
ATOM 785 N N . GLY A 1 102 ? 14.686 -3.615 -3.394 1.00 97.62 102 GLY A N 1
ATOM 786 C CA . GLY A 1 102 ? 13.286 -3.269 -3.178 1.00 97.62 102 GLY A CA 1
ATOM 787 C C . GLY A 1 102 ? 13.075 -2.461 -1.902 1.00 97.62 102 GLY A C 1
ATOM 788 O O . GLY A 1 102 ? 12.291 -1.510 -1.904 1.00 97.62 102 GLY A O 1
ATOM 789 N N . ARG A 1 103 ? 13.788 -2.791 -0.817 1.00 98.25 103 ARG A N 1
ATOM 790 C CA . ARG A 1 103 ? 13.675 -2.039 0.440 1.00 98.25 103 ARG A CA 1
ATOM 791 C C . ARG A 1 103 ? 14.311 -0.654 0.346 1.00 98.25 103 ARG A C 1
ATOM 793 O O . ARG A 1 103 ? 13.749 0.297 0.881 1.00 98.25 103 ARG A O 1
ATOM 800 N N . LEU A 1 104 ? 15.432 -0.513 -0.362 1.00 98.31 104 LEU A N 1
ATOM 801 C CA . LEU A 1 104 ? 16.047 0.787 -0.626 1.00 98.31 104 LEU A CA 1
ATOM 802 C C . LEU A 1 104 ? 15.115 1.677 -1.457 1.00 98.31 104 LEU A C 1
ATOM 804 O O . LEU A 1 104 ? 14.925 2.840 -1.110 1.00 98.31 104 LEU A O 1
ATOM 808 N N . ALA A 1 105 ? 14.489 1.118 -2.497 1.00 98.44 105 ALA A N 1
ATOM 809 C CA . ALA A 1 105 ? 13.508 1.819 -3.320 1.00 98.44 105 ALA A CA 1
ATOM 810 C C . ALA A 1 105 ? 12.317 2.319 -2.482 1.00 98.44 105 ALA A C 1
ATOM 812 O O . ALA A 1 105 ? 11.936 3.484 -2.587 1.00 98.44 105 ALA A O 1
ATOM 813 N N . ALA A 1 106 ? 11.781 1.474 -1.593 1.00 98.06 106 ALA A N 1
ATOM 814 C CA . ALA A 1 106 ? 10.715 1.856 -0.668 1.00 98.06 106 ALA A CA 1
ATOM 815 C C . ALA A 1 106 ? 11.142 2.993 0.283 1.00 98.06 106 ALA A C 1
ATOM 817 O O . ALA A 1 106 ? 10.446 4.001 0.387 1.00 98.06 106 ALA A O 1
ATOM 818 N N . CYS A 1 107 ? 12.311 2.877 0.924 1.00 98.25 107 CYS A N 1
ATOM 819 C CA . CYS A 1 107 ? 12.829 3.913 1.826 1.00 98.25 107 CYS A CA 1
ATOM 820 C C . CYS A 1 107 ? 13.112 5.244 1.107 1.00 98.25 107 CYS A C 1
ATOM 822 O O . CYS A 1 107 ? 12.920 6.315 1.685 1.00 98.25 107 CYS A O 1
ATOM 824 N N . PHE A 1 108 ? 13.557 5.202 -0.152 1.00 98.38 108 PHE A N 1
ATOM 825 C CA . PHE A 1 108 ? 13.743 6.407 -0.959 1.00 98.38 108 PHE A CA 1
ATOM 826 C C . PHE A 1 108 ? 12.421 7.094 -1.286 1.00 98.38 108 PHE A C 1
ATOM 828 O O . PHE A 1 108 ? 12.360 8.315 -1.176 1.00 98.38 108 PHE A O 1
ATOM 835 N N . LEU A 1 109 ? 11.366 6.352 -1.637 1.00 97.75 109 LEU A N 1
ATOM 836 C CA . LEU A 1 109 ? 10.054 6.956 -1.881 1.00 97.75 109 LEU A CA 1
ATOM 837 C C . LEU A 1 109 ? 9.465 7.601 -0.623 1.00 97.75 109 LEU A C 1
ATOM 839 O O . LEU A 1 109 ? 8.989 8.732 -0.700 1.00 97.75 109 LEU A O 1
ATOM 843 N N . ASP A 1 110 ? 9.565 6.936 0.530 1.00 98.12 110 ASP A N 1
ATOM 844 C CA . ASP A 1 110 ? 9.156 7.521 1.813 1.00 98.12 110 ASP A CA 1
ATOM 845 C C . ASP A 1 110 ? 9.934 8.818 2.111 1.00 98.12 110 ASP A C 1
ATOM 847 O O . ASP A 1 110 ? 9.345 9.853 2.427 1.00 98.12 110 ASP A O 1
ATOM 851 N N . SER A 1 111 ? 11.253 8.816 1.887 1.00 98.06 111 SER A N 1
ATOM 852 C CA . SER A 1 111 ? 12.098 10.006 2.067 1.00 98.06 111 SER A CA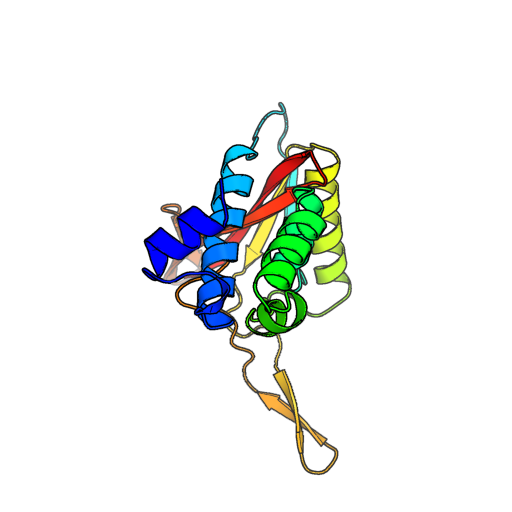 1
ATOM 853 C C . SER A 1 111 ? 11.739 11.136 1.097 1.00 98.06 111 SER A C 1
ATOM 855 O O . SER A 1 111 ? 11.724 12.301 1.487 1.00 98.06 111 SER A O 1
ATOM 857 N N . ILE A 1 112 ? 11.437 10.813 -0.164 1.00 97.19 112 ILE A N 1
ATOM 858 C CA . ILE A 1 112 ? 10.997 11.777 -1.183 1.00 97.19 112 ILE A CA 1
ATOM 859 C C . ILE A 1 112 ? 9.718 12.480 -0.722 1.00 97.19 112 ILE A C 1
ATOM 861 O O . ILE A 1 112 ? 9.660 13.712 -0.754 1.00 97.19 112 ILE A O 1
ATOM 865 N N . ALA A 1 113 ? 8.728 11.719 -0.249 1.00 97.50 113 ALA A N 1
ATOM 866 C CA . ALA A 1 113 ? 7.476 12.271 0.251 1.00 97.50 113 ALA A CA 1
ATOM 867 C C . ALA A 1 113 ? 7.695 13.099 1.530 1.00 97.50 113 ALA A C 1
ATOM 869 O O . ALA A 1 113 ? 7.244 14.243 1.621 1.00 97.50 113 ALA A O 1
ATOM 870 N N . THR A 1 114 ? 8.461 12.569 2.488 1.00 97.88 114 THR A N 1
ATOM 871 C CA . THR A 1 114 ? 8.770 13.222 3.772 1.00 97.88 114 THR A CA 1
ATOM 872 C C . THR A 1 114 ? 9.523 14.540 3.595 1.00 97.88 114 THR A C 1
ATOM 874 O O . THR A 1 114 ? 9.212 15.527 4.263 1.00 97.88 114 THR A O 1
ATOM 877 N N . LEU A 1 115 ? 10.467 14.608 2.655 1.00 96.69 115 LEU A N 1
ATOM 878 C CA . LEU A 1 115 ? 11.210 15.831 2.329 1.00 96.69 115 LEU A CA 1
ATOM 879 C C . LEU A 1 115 ? 10.423 16.801 1.433 1.00 96.69 115 LEU A C 1
ATOM 881 O O . LEU A 1 115 ? 10.924 17.877 1.108 1.00 96.69 115 LEU A O 1
ATOM 885 N N . GLY A 1 116 ? 9.201 16.451 1.022 1.00 95.56 116 GLY A N 1
ATOM 886 C CA . GLY A 1 116 ? 8.370 17.303 0.176 1.00 95.56 116 GLY A CA 1
ATOM 887 C C . GLY A 1 116 ? 8.894 17.441 -1.254 1.00 95.56 116 GLY A C 1
ATOM 888 O O . GLY A 1 116 ? 8.654 18.459 -1.903 1.00 95.56 116 GLY A O 1
ATOM 889 N N . LEU A 1 117 ? 9.633 16.451 -1.753 1.00 96.25 117 LEU A N 1
ATOM 890 C CA . LEU A 1 117 ? 10.152 16.463 -3.115 1.00 96.25 117 LEU A CA 1
ATOM 891 C C . LEU A 1 117 ? 9.045 16.082 -4.109 1.00 96.25 117 LEU A C 1
ATOM 893 O O . LEU A 1 117 ? 8.184 15.252 -3.827 1.00 96.25 117 LEU A O 1
ATOM 897 N N . ASN A 1 118 ? 9.071 16.675 -5.305 1.00 96.44 118 ASN A N 1
ATOM 898 C CA . ASN A 1 118 ? 8.210 16.249 -6.410 1.00 96.44 118 ASN A CA 1
ATOM 899 C C . ASN A 1 118 ? 8.804 14.990 -7.053 1.00 96.44 118 ASN A C 1
ATOM 901 O O . ASN A 1 118 ? 9.618 15.090 -7.976 1.00 96.44 118 ASN A O 1
ATOM 905 N N . GLY A 1 119 ? 8.451 13.814 -6.538 1.00 97.19 119 GLY A N 1
ATOM 906 C CA . GLY A 1 119 ? 8.982 12.557 -7.043 1.00 97.19 119 GLY A CA 1
ATO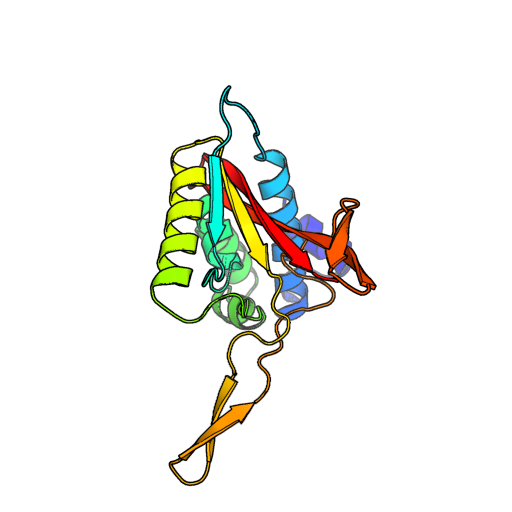M 907 C C . GLY A 1 119 ? 8.068 11.369 -6.798 1.00 97.19 119 GLY A C 1
ATOM 908 O O . GLY A 1 119 ? 7.534 11.222 -5.705 1.00 97.19 119 GLY A O 1
ATOM 909 N N . ASP A 1 120 ? 7.957 10.518 -7.813 1.00 98.19 120 ASP A N 1
ATOM 910 C CA . ASP A 1 120 ? 7.139 9.306 -7.785 1.00 98.19 120 ASP A CA 1
ATOM 911 C C . ASP A 1 120 ? 7.985 8.062 -8.078 1.00 98.19 120 ASP A C 1
ATOM 913 O O . ASP A 1 120 ? 9.046 8.128 -8.712 1.00 98.19 120 ASP A O 1
ATOM 917 N N . GLY A 1 121 ? 7.485 6.915 -7.627 1.00 98.56 121 GLY A N 1
ATOM 918 C CA . GLY A 1 121 ? 8.015 5.598 -7.962 1.00 98.56 121 GLY A CA 1
ATOM 919 C C . GLY A 1 121 ? 7.352 5.012 -9.199 1.00 98.56 121 GLY A C 1
ATOM 920 O O . GLY A 1 121 ? 6.182 5.279 -9.462 1.00 98.56 121 GLY A O 1
ATOM 921 N N . VAL A 1 122 ? 8.081 4.184 -9.945 1.00 98.81 122 VAL A N 1
ATOM 922 C CA . VAL A 1 122 ? 7.545 3.423 -11.079 1.00 98.81 122 VAL A CA 1
ATOM 923 C C . VAL A 1 122 ? 8.040 1.981 -11.014 1.00 98.81 122 VAL A C 1
ATOM 925 O O . VAL A 1 122 ? 9.250 1.748 -11.007 1.00 98.81 122 VAL A O 1
ATOM 928 N N . GLY A 1 123 ? 7.114 1.024 -10.999 1.00 98.62 123 GLY A N 1
ATOM 929 C CA . GLY A 1 123 ? 7.400 -0.409 -10.944 1.00 98.62 123 GLY A CA 1
ATOM 930 C C . GLY A 1 123 ? 6.322 -1.268 -11.604 1.00 98.62 123 GLY A C 1
ATOM 931 O O . GLY A 1 123 ? 5.489 -0.776 -12.368 1.00 98.62 123 GLY A O 1
ATOM 932 N N . LEU A 1 124 ? 6.347 -2.566 -11.303 1.00 98.69 124 LEU A N 1
ATOM 933 C CA . LEU A 1 124 ? 5.374 -3.552 -11.777 1.00 98.69 124 LEU A C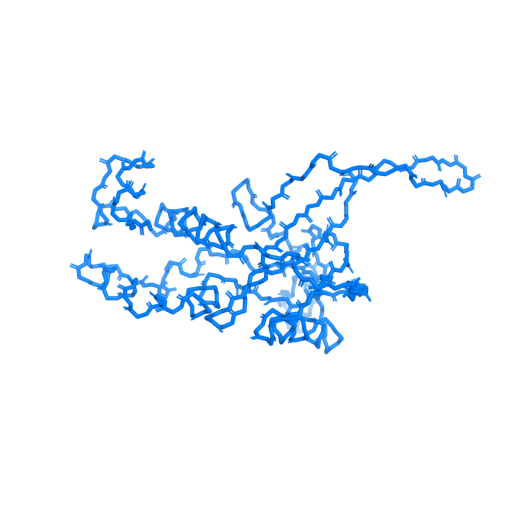A 1
ATOM 934 C C . LEU A 1 124 ? 4.474 -4.022 -10.632 1.00 98.69 124 LEU A C 1
ATOM 936 O O . LEU A 1 124 ? 4.932 -4.195 -9.503 1.00 98.69 124 LEU A O 1
ATOM 940 N N . ASN A 1 125 ? 3.201 -4.258 -10.936 1.00 98.50 125 ASN A N 1
ATOM 941 C CA . ASN A 1 125 ? 2.231 -4.802 -9.994 1.00 98.50 125 ASN A CA 1
ATOM 942 C C . ASN A 1 125 ? 2.322 -6.337 -9.962 1.00 98.50 125 ASN A C 1
ATOM 944 O O . ASN A 1 125 ? 1.531 -7.018 -10.605 1.00 98.50 125 ASN A O 1
ATOM 948 N N . TYR A 1 126 ? 3.302 -6.914 -9.263 1.00 98.44 126 TYR A N 1
ATOM 949 C CA . TYR A 1 126 ? 3.413 -8.376 -9.171 1.00 98.44 126 TYR A CA 1
ATOM 950 C C . TYR A 1 126 ? 2.269 -8.965 -8.339 1.00 98.44 126 TYR A C 1
ATOM 952 O O . TYR A 1 126 ? 2.136 -8.656 -7.157 1.00 98.44 126 TYR A O 1
ATOM 960 N N . HIS A 1 127 ? 1.466 -9.863 -8.920 1.00 98.12 127 HIS A N 1
ATOM 961 C CA . HIS A 1 127 ? 0.328 -10.477 -8.212 1.00 98.12 127 HIS A CA 1
ATOM 962 C C . HIS A 1 127 ? 0.762 -11.499 -7.154 1.00 98.12 127 HIS A C 1
ATOM 964 O O . HIS A 1 127 ? 0.042 -11.704 -6.180 1.00 98.12 127 HIS A O 1
ATOM 970 N N . TYR A 1 128 ? 1.929 -12.125 -7.343 1.00 97.62 128 TYR A N 1
ATOM 971 C CA . TYR A 1 128 ? 2.404 -13.250 -6.526 1.00 97.62 128 TYR A CA 1
ATOM 972 C C . TYR A 1 128 ? 3.811 -13.058 -5.933 1.00 97.62 128 TYR A C 1
ATOM 974 O O . TYR A 1 128 ? 4.328 -13.977 -5.297 1.00 97.62 128 TYR A O 1
ATOM 982 N N . GLY A 1 129 ? 4.429 -11.890 -6.148 1.00 96.19 129 GLY A N 1
ATOM 983 C CA . GLY A 1 129 ? 5.799 -11.578 -5.728 1.00 96.19 129 GLY A CA 1
ATOM 984 C C . GLY A 1 129 ? 6.855 -12.570 -6.204 1.00 96.19 129 GLY A C 1
ATOM 985 O O . GLY A 1 129 ? 6.779 -13.071 -7.324 1.00 96.19 129 GLY A O 1
ATOM 986 N N . LEU A 1 130 ? 7.852 -12.818 -5.346 1.00 96.56 130 LEU A N 1
ATOM 987 C CA . LEU A 1 130 ? 8.886 -13.825 -5.583 1.00 96.56 130 LEU A CA 1
ATOM 988 C C . LEU A 1 130 ? 8.331 -15.242 -5.338 1.00 96.56 130 LEU A C 1
ATOM 990 O O . LEU A 1 130 ? 8.163 -16.006 -6.281 1.00 96.56 130 LEU A O 1
ATOM 994 N N . PHE A 1 131 ? 8.041 -15.575 -4.077 1.00 97.56 131 PHE A N 1
ATOM 995 C CA . PHE A 1 131 ? 7.275 -16.746 -3.637 1.00 97.56 131 PHE A CA 1
ATOM 996 C C . PHE A 1 131 ? 6.962 -16.622 -2.138 1.00 97.56 131 PHE A C 1
ATOM 998 O O . PHE A 1 131 ? 7.626 -15.885 -1.408 1.00 97.56 131 PHE A O 1
ATOM 1005 N N . LYS A 1 132 ? 5.974 -17.380 -1.660 1.00 97.56 132 LYS A N 1
ATOM 1006 C CA . LYS A 1 132 ? 5.732 -17.620 -0.237 1.00 97.56 132 LYS A CA 1
ATOM 1007 C C . LYS A 1 132 ? 6.497 -18.868 0.187 1.00 97.56 132 LYS A C 1
ATOM 1009 O O . LYS A 1 132 ? 6.233 -19.960 -0.321 1.00 97.56 132 LYS A O 1
ATOM 1014 N N . GLN A 1 133 ? 7.428 -18.693 1.120 1.00 97.81 133 GLN A N 1
ATOM 1015 C CA . GLN A 1 133 ? 8.215 -19.784 1.687 1.00 97.81 133 GLN A CA 1
ATOM 1016 C C . GLN A 1 133 ? 7.364 -20.595 2.672 1.00 97.81 133 GLN A C 1
ATOM 1018 O O . GLN A 1 133 ? 6.766 -20.042 3.596 1.00 97.81 133 GLN A O 1
ATOM 1023 N N . VAL A 1 134 ? 7.332 -21.911 2.487 1.00 97.88 134 VAL A N 1
ATOM 1024 C CA . VAL A 1 134 ? 6.732 -22.873 3.418 1.00 97.88 134 VAL A CA 1
ATOM 1025 C C . VAL A 1 134 ? 7.767 -23.953 3.710 1.00 97.88 134 VAL A C 1
ATOM 1027 O O . VAL A 1 134 ? 8.505 -24.354 2.814 1.00 97.88 134 VAL A O 1
ATOM 1030 N N . PHE A 1 135 ? 7.842 -24.419 4.955 1.00 98.06 135 PHE A N 1
ATOM 1031 C CA . PHE A 1 135 ? 8.701 -25.545 5.312 1.00 98.06 135 PHE A CA 1
ATOM 1032 C C . PHE A 1 135 ? 7.887 -26.832 5.380 1.00 98.06 135 PHE A C 1
ATOM 1034 O O . PHE A 1 135 ? 6.922 -26.922 6.138 1.00 98.06 135 PHE A O 1
ATOM 1041 N N . GLU A 1 136 ? 8.310 -27.837 4.623 1.00 97.94 136 GLU A N 1
ATOM 1042 C CA . GLU A 1 136 ? 7.749 -29.185 4.651 1.00 97.94 136 GLU A CA 1
ATOM 1043 C C . GLU A 1 136 ? 8.911 -30.179 4.695 1.00 97.94 136 GLU A C 1
ATOM 1045 O O . GLU A 1 136 ? 9.875 -30.050 3.944 1.00 97.94 136 GLU A O 1
ATOM 1050 N N . ASN A 1 137 ? 8.872 -31.140 5.623 1.00 97.00 137 ASN A N 1
ATOM 1051 C CA . ASN A 1 137 ? 9.935 -32.139 5.798 1.00 97.00 137 ASN A CA 1
ATOM 1052 C C . ASN A 1 137 ? 11.357 -31.536 5.903 1.00 97.00 137 ASN A C 1
ATOM 1054 O O . ASN A 1 137 ? 12.310 -32.077 5.347 1.00 97.00 137 ASN A O 1
ATOM 1058 N N . ASN A 1 138 ? 11.503 -30.417 6.629 1.00 97.12 138 ASN A N 1
ATOM 1059 C CA . ASN A 1 138 ? 12.750 -29.647 6.789 1.00 97.12 138 ASN A CA 1
ATOM 1060 C C . ASN A 1 138 ? 13.341 -29.067 5.484 1.00 97.12 138 ASN A C 1
ATOM 1062 O O . ASN A 1 138 ? 14.510 -28.682 5.463 1.00 97.12 138 ASN A O 1
ATOM 1066 N N . LEU A 1 139 ? 12.555 -28.979 4.409 1.00 98.25 139 LEU A N 1
ATOM 1067 C CA . LEU A 1 139 ? 12.945 -28.385 3.131 1.00 98.25 139 LEU A CA 1
ATOM 1068 C C . LEU A 1 139 ? 12.109 -27.139 2.835 1.00 98.25 139 LEU A C 1
ATOM 1070 O O . LEU A 1 139 ? 10.970 -27.013 3.288 1.00 98.25 139 LEU A O 1
ATOM 1074 N N . GLN A 1 140 ? 12.682 -26.216 2.060 1.00 98.56 140 GLN A N 1
ATOM 1075 C CA . GLN A 1 140 ? 11.936 -25.095 1.497 1.0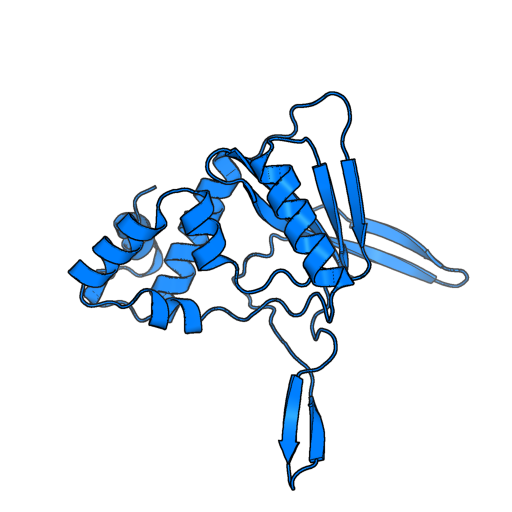0 98.56 140 GLN A CA 1
ATOM 1076 C C . GLN A 1 140 ? 11.015 -25.597 0.384 1.00 98.56 140 GLN A C 1
ATOM 1078 O O . GLN A 1 140 ? 11.459 -26.262 -0.548 1.00 98.56 140 GLN A O 1
ATOM 1083 N N . HIS A 1 141 ? 9.755 -25.192 0.462 1.00 97.81 141 HIS A N 1
ATOM 1084 C CA . HIS A 1 141 ? 8.768 -25.298 -0.596 1.00 97.81 141 HIS A CA 1
ATOM 1085 C C . HIS A 1 141 ? 8.257 -23.903 -0.961 1.00 97.81 141 HIS A C 1
ATOM 1087 O O . HIS A 1 141 ? 8.102 -23.024 -0.108 1.00 97.81 141 HIS A O 1
ATOM 1093 N N . GLU A 1 142 ? 8.009 -23.705 -2.251 1.00 98.31 142 GLU A N 1
ATOM 1094 C CA . GLU A 1 142 ? 7.633 -22.421 -2.835 1.00 98.31 142 GLU A CA 1
ATOM 1095 C C . GLU A 1 142 ? 6.175 -22.479 -3.277 1.00 98.31 142 GLU A C 1
ATOM 1097 O O . GLU A 1 142 ? 5.757 -23.391 -3.991 1.00 98.31 142 GLU A O 1
ATOM 1102 N N . THR A 1 143 ? 5.387 -21.500 -2.845 1.00 97.88 143 THR A N 1
ATOM 1103 C CA . THR A 1 143 ? 3.988 -21.347 -3.263 1.00 97.88 143 THR A CA 1
ATOM 1104 C C . THR A 1 143 ? 3.742 -19.915 -3.738 1.00 97.88 143 THR A C 1
ATOM 1106 O O . THR A 1 143 ? 4.491 -19.016 -3.349 1.00 97.88 143 THR A O 1
ATOM 1109 N N . PRO A 1 144 ? 2.728 -19.652 -4.583 1.00 97.94 144 PRO A N 1
ATOM 1110 C CA . PRO A 1 144 ? 2.365 -18.281 -4.937 1.00 97.94 144 PRO A CA 1
ATOM 1111 C C . PRO A 1 144 ? 2.071 -17.435 -3.687 1.00 97.94 144 PRO A C 1
ATOM 1113 O O . PRO A 1 144 ? 1.455 -17.938 -2.746 1.00 97.94 144 PRO A O 1
ATOM 1116 N N . ASN A 1 145 ? 2.470 -16.156 -3.684 1.00 97.06 145 ASN A N 1
ATOM 1117 C CA . ASN A 1 145 ? 2.213 -15.227 -2.576 1.00 97.06 145 ASN A CA 1
ATOM 1118 C C . ASN A 1 145 ? 1.168 -14.156 -2.958 1.00 97.06 145 ASN A C 1
ATOM 1120 O O . ASN A 1 145 ? 1.538 -13.018 -3.255 1.00 97.06 145 ASN A O 1
ATOM 1124 N N . PRO A 1 146 ? -0.131 -14.507 -3.051 1.00 97.31 146 PRO A N 1
ATOM 1125 C CA . PRO A 1 146 ? -1.167 -13.543 -3.399 1.00 97.31 146 PRO A CA 1
ATOM 1126 C C . PRO A 1 146 ? -1.352 -12.513 -2.282 1.00 97.31 146 PRO A C 1
ATOM 1128 O O . PRO A 1 146 ? -1.382 -12.863 -1.103 1.00 97.31 146 PRO A O 1
ATOM 1131 N N . TRP A 1 147 ? -1.531 -11.251 -2.665 1.00 97.00 147 TRP A N 1
ATOM 1132 C CA . TRP A 1 147 ? -1.753 -10.147 -1.720 1.00 97.00 147 TRP A CA 1
ATOM 1133 C C . TRP A 1 147 ? -2.837 -9.155 -2.167 1.00 97.00 147 TRP A C 1
ATOM 1135 O O . TRP A 1 147 ? -3.317 -8.358 -1.363 1.00 97.00 147 TRP A O 1
ATOM 1145 N N . ILE A 1 148 ? -3.214 -9.172 -3.450 1.00 96.56 148 ILE A N 1
ATOM 1146 C CA . ILE A 1 148 ? -4.181 -8.228 -4.010 1.00 96.56 148 ILE A CA 1
ATOM 1147 C C . ILE A 1 148 ? -5.593 -8.651 -3.612 1.00 96.56 148 ILE A C 1
ATOM 1149 O O . ILE A 1 148 ? -6.090 -9.698 -4.023 1.00 96.56 148 ILE A O 1
ATOM 1153 N N . GLU A 1 149 ? -6.255 -7.779 -2.864 1.00 94.56 149 GLU A N 1
ATOM 1154 C CA . GLU A 1 149 ? -7.652 -7.908 -2.464 1.00 94.56 149 GLU A CA 1
ATOM 1155 C C . GLU A 1 149 ? -8.544 -6.945 -3.259 1.00 94.56 149 GLU A C 1
ATOM 1157 O O . GLU A 1 149 ? -8.081 -5.943 -3.815 1.00 94.56 149 GLU A O 1
ATOM 1162 N N . LYS A 1 150 ? -9.857 -7.218 -3.280 1.00 93.56 150 LYS A N 1
ATOM 1163 C CA . LYS A 1 150 ? -10.856 -6.357 -3.947 1.00 93.56 150 LYS A CA 1
ATOM 1164 C C . LYS A 1 150 ? -10.816 -4.913 -3.432 1.00 93.56 150 LYS A C 1
ATOM 1166 O O . LYS A 1 150 ? -10.986 -3.976 -4.208 1.00 93.56 150 LYS A O 1
ATOM 1171 N N . GLU A 1 151 ? -10.625 -4.753 -2.128 1.00 95.31 151 GLU A N 1
ATOM 1172 C CA . GLU A 1 151 ? -10.379 -3.474 -1.470 1.00 95.31 151 GLU A CA 1
ATOM 1173 C C . GLU A 1 151 ? -8.943 -3.500 -0.947 1.00 95.31 151 GLU A C 1
ATOM 1175 O O . GLU A 1 151 ? -8.598 -4.340 -0.120 1.00 95.31 151 GLU A O 1
ATOM 1180 N N . SER A 1 152 ? -8.091 -2.618 -1.463 1.00 96.69 152 SER A N 1
ATOM 1181 C CA . SER A 1 152 ? -6.677 -2.560 -1.095 1.00 96.69 152 SER A CA 1
ATOM 1182 C C . SER A 1 152 ? -6.128 -1.138 -1.235 1.00 96.69 152 SER A C 1
ATOM 1184 O O . SER A 1 152 ? -6.834 -0.191 -1.614 1.00 96.69 152 SER A O 1
ATOM 1186 N N . TRP A 1 153 ? -4.842 -0.977 -0.932 1.00 98.06 153 TRP A N 1
ATOM 1187 C CA . TRP A 1 153 ? -4.118 0.271 -1.165 1.00 98.06 153 TRP A CA 1
ATOM 1188 C C . TRP A 1 153 ? -3.998 0.625 -2.649 1.00 98.06 153 TRP A C 1
ATOM 1190 O O . TRP A 1 153 ? -3.856 1.803 -2.965 1.00 98.06 153 TRP A O 1
ATOM 1200 N N . LEU A 1 154 ? -4.142 -0.353 -3.553 1.00 98.00 154 LEU A N 1
ATOM 1201 C CA . LEU A 1 154 ? -4.141 -0.106 -4.990 1.00 98.00 154 LEU A CA 1
ATOM 1202 C C . LEU A 1 154 ? -5.349 0.744 -5.397 1.00 98.00 154 LEU A C 1
ATOM 1204 O O . LEU A 1 154 ? -6.500 0.468 -5.050 1.00 98.00 154 LEU A O 1
ATOM 1208 N N . THR A 1 155 ? -5.081 1.768 -6.195 1.00 97.69 155 THR A N 1
ATOM 1209 C CA . THR A 1 155 ? -6.094 2.580 -6.862 1.00 97.69 155 THR A CA 1
ATOM 1210 C C . THR A 1 155 ? -5.931 2.400 -8.359 1.00 97.69 155 THR A C 1
ATOM 1212 O O . THR A 1 155 ? -4.941 2.830 -8.948 1.00 97.69 155 THR A O 1
ATOM 1215 N N . LYS A 1 156 ? -6.897 1.730 -8.991 1.00 97.25 156 LYS A N 1
ATOM 1216 C CA . LYS A 1 156 ? -6.906 1.566 -10.446 1.00 97.25 156 LYS A CA 1
ATOM 1217 C C . LYS A 1 156 ? -7.076 2.927 -11.112 1.00 97.25 156 LYS A C 1
ATOM 1219 O O . LYS A 1 156 ? -7.988 3.669 -10.760 1.00 97.25 156 LYS A O 1
ATOM 1224 N N . THR A 1 157 ? -6.241 3.219 -12.104 1.00 97.06 157 THR A N 1
ATOM 1225 C CA . THR A 1 157 ? -6.328 4.462 -12.874 1.00 97.06 157 THR A CA 1
ATOM 1226 C C . THR A 1 157 ? -6.892 4.218 -14.274 1.00 97.06 157 THR A C 1
ATOM 1228 O O . THR A 1 157 ? -6.879 3.097 -14.801 1.00 97.06 157 THR A O 1
ATOM 1231 N N . ASP A 1 158 ? -7.319 5.296 -14.927 1.00 96.50 158 ASP A N 1
ATOM 1232 C CA . ASP A 1 158 ? -7.715 5.269 -16.337 1.00 96.50 158 ASP A CA 1
ATOM 1233 C C . ASP A 1 158 ? -6.517 5.262 -17.298 1.00 96.50 158 ASP A C 1
ATOM 1235 O O . ASP A 1 158 ? -6.696 5.095 -18.506 1.00 96.50 158 ASP A O 1
ATOM 1239 N N . ARG A 1 159 ? -5.284 5.390 -16.784 1.00 97.62 159 ARG A N 1
ATOM 1240 C CA . ARG A 1 159 ? -4.076 5.396 -17.611 1.00 97.62 159 ARG A CA 1
ATOM 1241 C C . ARG A 1 159 ? -3.734 3.991 -18.090 1.00 97.62 159 ARG A C 1
ATOM 1243 O O . ARG A 1 159 ? -3.666 3.029 -17.320 1.00 97.62 159 ARG A O 1
ATOM 1250 N N . ALA A 1 160 ? -3.499 3.913 -19.389 1.00 97.12 160 ALA A N 1
ATOM 1251 C CA . ALA A 1 160 ? -3.197 2.698 -20.112 1.00 97.12 160 ALA A CA 1
ATOM 1252 C C . ALA A 1 160 ? -2.309 3.064 -21.305 1.00 97.12 160 ALA A C 1
ATOM 1254 O O . ALA A 1 160 ? -2.541 4.082 -21.960 1.00 97.12 160 ALA A O 1
ATOM 1255 N N . TYR A 1 161 ? -1.302 2.244 -21.593 1.00 97.94 161 TYR A N 1
ATOM 1256 C CA . TYR A 1 161 ? -0.382 2.459 -22.708 1.00 97.94 161 TYR A CA 1
ATOM 1257 C C . TYR A 1 161 ? -0.265 1.189 -23.537 1.00 97.94 161 TYR A C 1
ATOM 1259 O O . TYR A 1 161 ? -0.247 0.083 -23.005 1.00 97.94 161 TYR A O 1
ATOM 1267 N N . THR A 1 162 ? -0.171 1.343 -24.851 1.00 98.25 162 THR A N 1
ATOM 1268 C CA . THR A 1 162 ? 0.132 0.225 -25.741 1.00 98.25 162 THR A CA 1
ATOM 1269 C C . THR A 1 162 ? 1.644 0.046 -25.814 1.00 98.25 162 THR A C 1
ATOM 1271 O O . THR A 1 162 ? 2.355 0.936 -26.277 1.00 98.25 162 THR A O 1
ATOM 1274 N N . ILE A 1 163 ? 2.130 -1.108 -25.369 1.00 97.94 163 ILE A N 1
ATOM 1275 C CA . ILE A 1 163 ? 3.539 -1.495 -25.406 1.00 97.94 163 ILE A CA 1
ATOM 1276 C C . ILE A 1 163 ? 3.750 -2.410 -26.609 1.00 97.94 163 ILE A C 1
ATOM 1278 O O . ILE A 1 163 ? 3.118 -3.461 -26.715 1.00 97.94 163 ILE A O 1
ATOM 1282 N N . GLN A 1 164 ? 4.613 -1.993 -27.531 1.00 98.12 164 GLN A N 1
ATOM 1283 C CA . GLN A 1 164 ? 4.873 -2.721 -28.770 1.00 98.12 164 GLN A CA 1
ATOM 1284 C C . GLN A 1 164 ? 6.048 -3.679 -28.576 1.00 98.12 164 GLN A C 1
ATOM 1286 O O . GLN A 1 164 ? 7.156 -3.253 -28.250 1.00 98.12 164 GLN A O 1
ATOM 1291 N N . PHE A 1 165 ? 5.808 -4.967 -28.806 1.00 98.06 165 PHE A N 1
ATOM 1292 C CA . PHE A 1 165 ? 6.836 -5.999 -28.897 1.00 98.06 165 PHE A CA 1
ATOM 1293 C C . PHE A 1 165 ? 6.941 -6.482 -30.349 1.00 98.06 165 PHE A C 1
ATOM 1295 O O . PHE A 1 165 ? 6.059 -6.231 -31.166 1.00 98.06 165 PHE A O 1
ATOM 1302 N N . GLY A 1 166 ? 8.009 -7.210 -30.688 1.00 97.38 166 GLY A N 1
ATOM 1303 C CA . GLY A 1 166 ? 8.308 -7.591 -32.077 1.00 97.38 166 GLY A CA 1
ATOM 1304 C C . GLY A 1 166 ? 7.235 -8.415 -32.813 1.00 97.38 166 GLY A C 1
ATOM 1305 O O . GLY A 1 166 ? 7.311 -8.529 -34.030 1.00 97.38 166 GLY A O 1
ATOM 1306 N N . GLY A 1 167 ? 6.241 -8.979 -32.115 1.00 97.25 167 GLY A N 1
ATOM 1307 C CA . GLY A 1 167 ? 5.166 -9.775 -32.726 1.00 97.25 167 GLY A CA 1
ATOM 1308 C C . GLY A 1 167 ? 3.774 -9.571 -32.127 1.00 97.25 167 GLY A C 1
ATOM 1309 O O . GLY A 1 167 ? 2.830 -10.224 -32.561 1.00 97.25 167 GLY A O 1
ATOM 1310 N N . PHE A 1 168 ? 3.626 -8.701 -31.129 1.00 97.88 168 PHE A N 1
ATOM 1311 C CA . PHE A 1 168 ? 2.338 -8.406 -30.507 1.00 97.88 168 PHE A CA 1
ATOM 1312 C C . PHE A 1 168 ? 2.392 -7.065 -29.777 1.00 97.88 168 PHE A C 1
ATOM 1314 O O . PHE A 1 168 ? 3.461 -6.568 -29.424 1.00 97.88 168 PHE A O 1
ATOM 1321 N N . ASN A 1 169 ? 1.213 -6.512 -29.514 1.00 98.06 169 ASN A N 1
ATOM 1322 C CA . ASN A 1 169 ? 1.050 -5.353 -28.654 1.00 98.06 169 ASN A CA 1
ATOM 1323 C C . ASN A 1 169 ? 0.434 -5.800 -27.333 1.00 98.06 169 ASN A C 1
ATOM 1325 O O . ASN A 1 169 ? -0.462 -6.643 -27.313 1.00 98.06 169 ASN A O 1
ATOM 1329 N N . LEU A 1 170 ? 0.896 -5.207 -26.243 1.00 97.94 170 LEU A N 1
ATOM 1330 C CA . LEU A 1 170 ? 0.391 -5.442 -24.901 1.00 97.94 170 LEU A CA 1
ATOM 1331 C C . LEU A 1 170 ? -0.244 -4.151 -24.394 1.00 97.94 170 LEU A C 1
ATOM 1333 O O . LEU A 1 170 ? 0.352 -3.079 -24.488 1.00 97.94 170 LEU A O 1
ATOM 1337 N N . GLN A 1 171 ? -1.476 -4.243 -23.903 1.00 98.00 171 GLN A N 1
ATOM 1338 C CA . GLN A 1 171 ? -2.179 -3.101 -23.336 1.00 98.00 171 GLN A CA 1
ATOM 1339 C C . GLN A 1 171 ? -1.900 -3.055 -21.838 1.00 98.00 171 GLN A C 1
ATOM 1341 O O . GLN A 1 171 ? -2.303 -3.960 -21.124 1.00 98.00 171 GLN A O 1
ATOM 1346 N N . SER A 1 172 ? -1.209 -2.021 -21.364 1.00 98.06 172 SER A N 1
ATOM 1347 C CA . SER A 1 172 ? -0.955 -1.870 -19.934 1.00 98.06 172 SER A CA 1
ATOM 1348 C C . SER A 1 172 ? -2.142 -1.244 -19.204 1.00 98.06 172 SER A C 1
ATOM 1350 O O . SER A 1 172 ? -2.956 -0.523 -19.794 1.00 98.06 172 SER A O 1
ATOM 1352 N N . ARG A 1 173 ? -2.190 -1.461 -17.891 1.00 98.00 173 ARG A N 1
ATOM 1353 C CA . ARG A 1 173 ? -3.014 -0.748 -16.916 1.00 98.00 173 ARG A CA 1
ATOM 1354 C C . ARG A 1 173 ? -2.115 -0.217 -15.806 1.00 98.00 173 ARG A C 1
ATOM 1356 O O . ARG A 1 173 ? -1.254 -0.937 -15.318 1.00 98.00 173 ARG A O 1
ATOM 1363 N N . MET A 1 174 ? -2.318 1.032 -15.398 1.00 98.50 174 MET A N 1
ATOM 1364 C CA . MET A 1 174 ? -1.589 1.618 -14.271 1.00 98.50 174 MET A CA 1
ATOM 1365 C C . MET A 1 174 ? -2.449 1.619 -13.001 1.00 98.50 174 MET A C 1
ATOM 1367 O O . MET A 1 174 ? -3.622 2.014 -13.037 1.00 98.50 174 MET A O 1
ATOM 1371 N N . TYR A 1 175 ? -1.845 1.211 -11.890 1.00 98.56 175 TYR A N 1
ATOM 1372 C CA . TYR A 1 175 ? -2.381 1.294 -10.536 1.00 98.56 175 TYR A CA 1
ATOM 1373 C C . TYR A 1 175 ? -1.477 2.179 -9.684 1.00 98.56 175 TYR A C 1
ATOM 1375 O O . TYR A 1 175 ? -0.261 2.141 -9.842 1.00 98.56 175 TYR A O 1
ATOM 1383 N N . ASP A 1 176 ? -2.064 2.926 -8.758 1.00 98.44 176 ASP A N 1
ATOM 1384 C CA . ASP A 1 176 ? -1.320 3.785 -7.839 1.00 98.44 176 ASP A CA 1
ATOM 1385 C C . ASP A 1 176 ? -1.416 3.272 -6.403 1.00 98.44 176 ASP A C 1
ATOM 1387 O O . ASP A 1 176 ? -2.480 2.826 -5.966 1.00 98.44 176 ASP A O 1
ATOM 1391 N N . ILE A 1 177 ? -0.315 3.393 -5.665 1.00 98.56 177 ILE A N 1
ATOM 1392 C CA . ILE A 1 177 ? -0.283 3.364 -4.200 1.00 98.56 177 ILE A CA 1
ATOM 1393 C C . ILE A 1 177 ? 0.175 4.740 -3.713 1.00 98.56 177 ILE A C 1
ATOM 1395 O O . ILE A 1 177 ? 1.151 5.292 -4.224 1.00 98.56 177 ILE A O 1
ATOM 1399 N N . ASP A 1 178 ? -0.524 5.286 -2.722 1.00 98.44 178 ASP A N 1
ATOM 1400 C CA . ASP A 1 178 ? -0.130 6.524 -2.052 1.00 98.44 178 ASP A CA 1
ATOM 1401 C C . ASP A 1 178 ? 1.094 6.303 -1.164 1.00 98.44 178 ASP A C 1
ATOM 1403 O O . ASP A 1 178 ? 1.113 5.398 -0.331 1.00 98.44 178 ASP A O 1
ATOM 1407 N N . VAL A 1 179 ? 2.100 7.164 -1.316 1.00 98.25 179 VAL A N 1
ATOM 1408 C CA . VAL A 1 179 ? 3.285 7.202 -0.457 1.00 98.25 179 VAL A CA 1
ATOM 1409 C C . VAL A 1 179 ? 3.236 8.492 0.352 1.00 98.25 179 VAL A C 1
ATOM 1411 O O . VAL A 1 179 ? 3.449 9.587 -0.169 1.00 98.25 179 VAL A O 1
ATOM 1414 N N . LEU A 1 180 ? 2.893 8.371 1.631 1.00 98.31 180 LEU A N 1
ATOM 1415 C CA . LEU A 1 180 ? 2.692 9.515 2.513 1.00 98.31 180 LEU A CA 1
ATOM 1416 C C . LEU A 1 180 ? 4.020 9.925 3.140 1.00 98.31 180 LEU A C 1
ATOM 1418 O O . LEU A 1 180 ? 4.707 9.083 3.706 1.00 98.31 180 LEU A O 1
ATOM 1422 N N . GLY A 1 181 ? 4.351 11.213 3.095 1.00 97.50 181 GLY A N 1
ATOM 1423 C CA . GLY A 1 181 ? 5.479 11.773 3.832 1.00 97.50 181 GLY A CA 1
ATOM 1424 C C . GLY A 1 181 ? 5.103 12.136 5.264 1.00 97.50 181 GLY A C 1
ATOM 1425 O O . GLY A 1 181 ? 3.990 12.606 5.507 1.00 97.50 181 GLY A O 1
ATOM 1426 N N . TYR A 1 182 ? 6.036 11.990 6.205 1.00 97.62 182 TYR A N 1
ATOM 1427 C CA . TYR A 1 182 ? 5.802 12.315 7.614 1.00 97.62 182 TYR A CA 1
ATOM 1428 C C . TYR A 1 182 ? 5.374 13.779 7.803 1.00 97.62 182 TYR A C 1
ATOM 1430 O O . TYR A 1 182 ? 6.167 14.703 7.614 1.00 97.62 182 TYR A O 1
ATOM 1438 N N . ASN A 1 183 ? 4.103 13.989 8.164 1.00 91.94 183 ASN A N 1
ATOM 1439 C CA . ASN A 1 183 ? 3.442 15.293 8.279 1.00 91.94 183 ASN A CA 1
ATOM 1440 C C . ASN A 1 183 ? 3.595 16.201 7.042 1.00 91.94 183 ASN A C 1
ATOM 1442 O O . ASN A 1 183 ? 3.525 17.426 7.155 1.00 91.94 183 ASN A O 1
ATOM 1446 N N . ASN A 1 184 ? 3.774 15.619 5.854 1.00 94.44 184 ASN A N 1
ATOM 1447 C CA . ASN A 1 184 ? 4.053 16.354 4.620 1.00 94.44 184 ASN A CA 1
ATOM 1448 C C . ASN A 1 184 ? 3.081 15.945 3.496 1.00 94.44 184 ASN A C 1
ATOM 1450 O O . ASN A 1 184 ? 1.924 15.603 3.766 1.00 94.44 184 ASN A O 1
ATOM 1454 N N . ARG A 1 185 ? 3.520 16.064 2.238 1.00 95.00 185 ARG A N 1
ATOM 1455 C CA . ARG A 1 185 ? 2.768 15.696 1.036 1.00 95.00 185 ARG A CA 1
ATOM 1456 C C . ARG A 1 185 ? 2.677 14.185 0.846 1.00 95.00 185 ARG A C 1
ATOM 1458 O O . ARG A 1 185 ? 3.509 13.424 1.336 1.00 95.00 185 ARG A O 1
ATOM 1465 N N . THR A 1 186 ? 1.713 13.796 0.030 1.00 97.81 186 THR A N 1
ATOM 1466 C CA . THR A 1 186 ? 1.578 12.453 -0.530 1.00 97.81 186 THR A CA 1
ATOM 1467 C C . THR A 1 186 ? 2.123 12.444 -1.957 1.00 97.81 186 THR A C 1
ATOM 1469 O O . THR A 1 186 ? 1.761 13.302 -2.770 1.00 97.81 186 THR A O 1
ATOM 1472 N N . THR A 1 187 ? 2.988 11.481 -2.266 1.00 97.25 187 THR A N 1
ATOM 1473 C CA . THR A 1 187 ? 3.441 11.156 -3.628 1.00 97.25 187 THR A CA 1
ATOM 1474 C C . THR A 1 187 ? 2.866 9.805 -4.063 1.00 97.25 187 THR A C 1
ATOM 1476 O O . THR A 1 187 ? 2.077 9.203 -3.330 1.00 97.25 187 THR A O 1
ATOM 1479 N N . LYS A 1 188 ? 3.184 9.332 -5.273 1.00 98.06 188 LYS A N 1
ATOM 1480 C CA . LYS A 1 188 ? 2.613 8.090 -5.815 1.00 98.06 188 LYS A CA 1
ATOM 1481 C C . LYS A 1 188 ? 3.700 7.059 -6.135 1.00 98.06 188 LYS A C 1
ATOM 1483 O O . LYS A 1 188 ? 4.786 7.381 -6.617 1.00 98.06 188 LYS A O 1
ATOM 1488 N N . LEU A 1 189 ? 3.379 5.789 -5.910 1.00 98.69 189 LEU A N 1
ATOM 1489 C CA . LEU A 1 189 ? 4.047 4.642 -6.516 1.00 98.69 189 LEU A CA 1
ATOM 1490 C C . LEU A 1 189 ? 3.154 4.121 -7.647 1.00 98.69 189 LEU A C 1
ATOM 1492 O O . LEU A 1 189 ? 2.095 3.552 -7.391 1.00 98.69 189 LEU A O 1
ATOM 1496 N N . HIS A 1 190 ? 3.592 4.323 -8.888 1.00 98.62 190 HIS A N 1
ATOM 1497 C CA . HIS A 1 190 ? 2.924 3.843 -10.092 1.00 98.62 190 HIS A CA 1
ATOM 1498 C C . HIS A 1 190 ? 3.338 2.398 -10.384 1.00 98.62 190 HIS A C 1
ATOM 1500 O O . HIS A 1 190 ? 4.510 2.114 -10.634 1.00 98.62 190 HIS A O 1
ATOM 1506 N N . LEU A 1 191 ? 2.376 1.485 -10.392 1.00 98.81 191 LEU A N 1
ATOM 1507 C CA . LEU A 1 191 ? 2.573 0.065 -10.658 1.00 98.81 191 LEU A CA 1
ATOM 1508 C C . LEU A 1 191 ? 1.857 -0.315 -11.955 1.00 98.81 191 LEU A C 1
ATOM 1510 O O . LEU A 1 191 ? 0.635 -0.198 -12.067 1.00 98.81 191 LEU A O 1
ATOM 1514 N N . PHE A 1 192 ? 2.625 -0.755 -12.948 1.00 98.62 192 PHE A N 1
ATOM 1515 C CA . PHE A 1 192 ? 2.088 -1.209 -14.227 1.00 98.62 192 PHE A CA 1
ATOM 1516 C C . PHE A 1 192 ? 1.735 -2.696 -14.201 1.00 98.62 192 PHE A C 1
ATOM 1518 O O . PHE A 1 192 ? 2.440 -3.511 -13.610 1.00 98.62 192 PHE A O 1
ATOM 1525 N N . ASP A 1 193 ? 0.644 -3.018 -14.882 1.00 97.75 193 ASP A N 1
ATOM 1526 C CA . ASP A 1 193 ? 0.045 -4.345 -15.012 1.00 97.75 193 ASP A CA 1
ATOM 1527 C C . ASP A 1 193 ? -0.569 -4.507 -16.417 1.00 97.75 193 ASP A C 1
ATOM 1529 O O . ASP A 1 193 ? -0.480 -3.579 -17.235 1.00 97.75 193 ASP A O 1
ATOM 1533 N N . VAL A 1 194 ? -1.213 -5.645 -16.692 1.00 94.75 194 VAL A N 1
ATOM 1534 C CA . VAL A 1 194 ? -1.904 -5.966 -17.960 1.00 94.75 194 VAL A CA 1
ATOM 1535 C C . VAL A 1 194 ? -3.400 -6.211 -17.802 1.00 94.75 194 VAL A C 1
ATOM 1537 O O . VAL A 1 194 ? -3.836 -6.668 -16.725 1.00 94.75 194 VAL A O 1
#